Protein AF-A0A1H3LH32-F1 (afdb_monomer_lite)

pLDDT: mean 83.38, std 20.14, range [27.45, 97.88]

Secondary structure (DSSP, 8-state):
---------------S----PPPHHHHHHHHHHHHHHHHHHHHTSTTSSTTS--PPPTTSHHHHHHHHHHHHHHHHHHHHHHHHTT-SS---HHHHHHHHHHHTTT-----SHHHHHHHHHHHHHHHHHHHHHHHHHHHHHHHHHHHH--HHHHHHHHT--HHHHHHHHHHT-GGGGTTT-S--HHHHHHHHHHTTSTT--HHHHHHHHHHHHHHHHHHHHHHHHHHHHHHHHHBTTB-HHHHHHHTT--SHHHHHHHHHHHHHHH-STT-GGGS--TTTGGG-----------------

Foldseek 3Di:
DDDDDDDDDDDDDDDPDDPDDDPVVVVVVVVVVVVVVLVVLQLDFEPSDPNHDFADDCPDPSNVVLQVLLVLLLVVLVVQCVVCPNHPQFDFLVVLVVLLCVLVVNDDDQADLLSLLCLVVSLVVLVVLLLLLLLLLLVLLSVSCNRNVDPVVLCVSLVHDPVSSSSSVSSNDQVNQPPCGSDDVVLVVLCVVLVPDPSRGSSSSSNSSVLVSVSSVLSSLLSLLVSLVSLVNCPPVDDLCSSCVSNVLNGSVSSVVSNVVSCVQQRHPPGPSNGDGSNVVVPDDPDDDPPPDPDDDDDD

Radius of gyration: 26.07 Å; chains: 1; bounding box: 52×74×98 Å

Sequence (300 aa):
MPADRRRGLGRGAPGAGAGGELPPEVLAETRRLCEEMGREIESRFPGLRPDSPQPVPAGTPAGEERLERAARWLDDLMWHKRMYRPARFRWWPEHLVDICTKTTGGQLDFSTMAHLQLLPQHRDSVRDVVHQFSGAIGQRLADSYMTLGSYDTIGRELGLTMAEIRGMVIWSDVENAGPEGWSHPQISRVLRVVGRQPFRSPLIETWELLQLSRMYQAAVDIFEDLTVDLIGELRGQRLDEVLAAASGSGTVRRMEQRIQRADAARGGPGDPRRYPTQFLSIAAPPASVTTMSKSAGRAT

Structure (mmCIF, N/CA/C/O backbone):
data_AF-A0A1H3LH32-F1
#
_entry.id   AF-A0A1H3LH32-F1
#
loop_
_atom_site.group_PDB
_atom_site.id
_atom_site.type_symbol
_atom_site.label_atom_id
_atom_site.label_alt_id
_atom_site.label_comp_id
_atom_site.label_asym_id
_atom_site.label_entity_id
_atom_site.label_seq_id
_atom_site.pdbx_PDB_ins_code
_atom_site.Cartn_x
_atom_site.Cartn_y
_atom_site.Cartn_z
_atom_site.occupancy
_atom_site.B_iso_or_equiv
_atom_site.auth_seq_id
_atom_site.auth_comp_id
_atom_site.auth_asym_id
_atom_site.auth_atom_id
_atom_site.pdbx_PDB_model_num
ATOM 1 N N . MET A 1 1 ? -17.836 52.563 49.497 1.00 29.91 1 MET A N 1
ATOM 2 C CA . MET A 1 1 ? -17.374 53.632 48.589 1.00 29.91 1 MET A CA 1
ATOM 3 C C . MET A 1 1 ? -16.273 53.063 47.711 1.00 29.91 1 MET A C 1
ATOM 5 O O . MET A 1 1 ? -15.241 52.730 48.279 1.00 29.91 1 MET A O 1
ATOM 9 N N . PRO A 1 2 ? -16.457 52.940 46.387 1.00 42.62 2 PRO A N 1
ATOM 10 C CA . PRO A 1 2 ? -17.703 52.860 45.601 1.00 42.62 2 PRO A CA 1
ATOM 11 C C . PRO A 1 2 ? -17.879 51.420 45.033 1.00 42.62 2 PRO A C 1
ATOM 13 O O . PRO A 1 2 ? -16.900 50.709 44.866 1.00 42.62 2 PRO A O 1
ATOM 16 N N . ALA A 1 3 ? -19.045 50.790 44.870 1.00 34.97 3 ALA A N 1
ATOM 17 C CA . ALA A 1 3 ? -20.372 51.165 44.372 1.00 34.97 3 ALA A CA 1
ATOM 18 C C . ALA A 1 3 ? -20.446 51.474 42.859 1.00 34.97 3 ALA A C 1
ATOM 20 O O . ALA A 1 3 ? -19.950 52.494 42.401 1.00 34.97 3 ALA A O 1
ATOM 21 N N . ASP A 1 4 ? -21.216 50.615 42.177 1.00 34.62 4 ASP A N 1
ATOM 22 C CA . ASP A 1 4 ? -22.264 50.924 41.188 1.00 34.62 4 ASP A CA 1
ATOM 23 C C . ASP A 1 4 ? -22.078 50.613 39.676 1.00 34.62 4 ASP A C 1
ATOM 25 O O . ASP A 1 4 ? -21.347 51.257 38.938 1.00 34.62 4 ASP A O 1
ATOM 29 N N . ARG A 1 5 ? -22.938 49.667 39.249 1.00 34.12 5 ARG A N 1
ATOM 30 C CA . ARG A 1 5 ? -23.932 49.722 38.150 1.00 34.12 5 ARG A CA 1
ATOM 31 C C . ARG A 1 5 ? -23.549 49.616 36.660 1.00 34.12 5 ARG A C 1
ATOM 33 O O . ARG A 1 5 ? -23.207 50.580 35.997 1.00 34.12 5 ARG A O 1
ATOM 40 N N . ARG A 1 6 ? -23.980 48.457 36.129 1.00 35.50 6 ARG A N 1
ATOM 41 C CA . ARG A 1 6 ? -25.018 48.223 35.084 1.00 35.50 6 ARG A CA 1
ATOM 42 C C . ARG A 1 6 ? -24.867 48.857 33.687 1.00 35.50 6 ARG A C 1
ATOM 44 O O . ARG A 1 6 ? -25.051 50.056 33.531 1.00 35.50 6 ARG A O 1
ATOM 51 N N . ARG A 1 7 ? -24.876 47.956 32.687 1.00 34.97 7 ARG A N 1
ATOM 52 C CA . ARG A 1 7 ? -25.677 47.870 31.424 1.00 34.97 7 ARG A CA 1
ATOM 53 C C . ARG A 1 7 ? -24.753 47.266 30.348 1.00 34.97 7 ARG A C 1
ATOM 55 O O . ARG A 1 7 ? -23.651 47.749 30.181 1.00 34.97 7 ARG A O 1
ATOM 62 N N . GLY A 1 8 ? -25.051 46.189 29.625 1.00 31.89 8 GLY A N 1
ATOM 63 C CA . GLY A 1 8 ? -26.337 45.672 29.172 1.00 31.89 8 GLY A CA 1
ATOM 64 C C . GLY A 1 8 ? -26.546 46.017 27.696 1.00 31.89 8 GLY A C 1
ATOM 65 O O . GLY A 1 8 ? -27.329 46.913 27.430 1.00 31.89 8 GLY A O 1
ATOM 66 N N . LEU A 1 9 ? -25.856 45.323 26.783 1.00 36.19 9 LEU A N 1
ATOM 67 C CA . LEU A 1 9 ? -26.171 45.120 25.356 1.00 36.19 9 LEU A CA 1
ATOM 68 C C . LEU A 1 9 ? -25.436 43.811 24.984 1.00 36.19 9 LEU A C 1
ATOM 70 O O . LEU A 1 9 ? -24.227 43.732 25.130 1.00 36.19 9 LEU A O 1
ATOM 74 N N . GLY A 1 10 ? -26.079 42.693 24.662 1.00 34.28 10 GLY A N 1
ATOM 75 C CA . GLY A 1 10 ? -27.132 42.590 23.666 1.00 34.28 10 GLY A CA 1
ATOM 76 C C . GLY A 1 10 ? -26.507 42.491 22.276 1.00 34.28 10 GLY A C 1
ATOM 77 O O . GLY A 1 10 ? -26.630 43.424 21.497 1.00 34.28 10 GLY A O 1
ATOM 78 N N . ARG A 1 11 ? -25.825 41.378 21.981 1.00 36.16 11 ARG A N 1
ATOM 79 C CA . ARG A 1 11 ? -25.645 40.852 20.620 1.00 36.16 11 ARG A CA 1
ATOM 80 C C . ARG A 1 11 ? -25.379 39.354 20.712 1.00 36.16 11 ARG A C 1
ATOM 82 O O . ARG A 1 11 ? -24.247 38.902 20.827 1.00 36.16 11 ARG A O 1
ATOM 89 N N . GLY A 1 12 ? -26.472 38.596 20.688 1.00 37.19 12 GLY A N 1
ATOM 90 C CA . GLY A 1 12 ? -26.421 37.265 20.110 1.00 37.19 12 GLY A CA 1
ATOM 91 C C . GLY A 1 12 ? -26.017 37.413 18.646 1.00 37.19 12 GLY A C 1
ATOM 92 O O . GLY A 1 12 ? -26.572 38.243 17.925 1.00 37.19 12 GLY A O 1
ATOM 93 N N . ALA A 1 13 ? -25.023 36.642 18.241 1.00 35.41 13 ALA A N 1
ATOM 94 C CA . ALA A 1 13 ? -24.736 36.354 16.850 1.00 35.41 13 ALA A CA 1
ATOM 95 C C . ALA A 1 13 ? -24.559 34.835 16.730 1.00 35.41 13 ALA A C 1
ATOM 97 O O . ALA A 1 13 ? -24.184 34.177 17.703 1.00 35.41 13 ALA A O 1
ATOM 98 N N . PRO A 1 14 ? -24.978 34.270 15.598 1.00 38.75 14 PRO A N 1
ATOM 99 C CA . PRO A 1 14 ? -25.916 33.164 15.608 1.00 38.75 14 PRO A CA 1
ATOM 100 C C . PRO A 1 14 ? -25.238 31.825 15.335 1.00 38.75 14 PRO A C 1
ATOM 102 O O . PRO A 1 14 ? -24.207 31.758 14.678 1.00 38.75 14 PRO A O 1
ATOM 105 N N . GLY A 1 15 ? -25.896 30.767 15.809 1.00 36.25 15 GLY A N 1
ATOM 106 C CA . GLY A 1 15 ? -25.977 29.469 15.143 1.00 36.25 15 GLY A CA 1
ATOM 107 C C . GLY A 1 15 ? -24.687 28.924 14.537 1.00 36.25 15 GLY A C 1
ATOM 108 O O . GLY A 1 15 ? -24.467 29.034 13.335 1.00 36.25 15 GLY A O 1
ATOM 109 N N . ALA A 1 16 ? -23.928 28.182 15.342 1.00 36.88 16 ALA A N 1
ATOM 110 C CA . ALA A 1 16 ? -23.075 27.099 14.856 1.00 36.88 16 ALA A CA 1
ATOM 111 C C . ALA A 1 16 ? -23.959 25.951 14.322 1.00 36.88 16 ALA A C 1
ATOM 113 O O . ALA A 1 16 ? -24.059 24.880 14.914 1.00 36.88 16 ALA A O 1
ATOM 114 N N 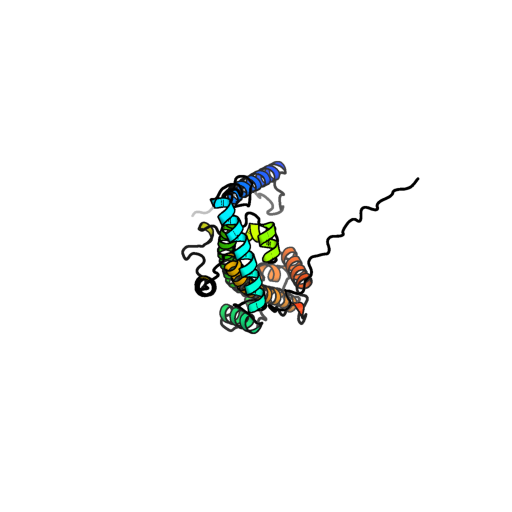. GLY A 1 17 ? -24.683 26.226 13.238 1.00 39.09 17 GLY A N 1
ATOM 115 C CA . GLY A 1 17 ? -25.714 25.362 12.689 1.00 39.09 17 GLY A CA 1
ATOM 116 C C . GLY A 1 17 ? -25.962 25.685 11.225 1.00 39.09 17 GLY A C 1
ATOM 117 O O . GLY A 1 17 ? -26.914 26.379 10.906 1.00 39.09 17 GLY A O 1
ATOM 118 N N . ALA A 1 18 ? -25.076 25.199 10.360 1.00 37.94 18 ALA A N 1
ATOM 119 C CA . ALA A 1 18 ? -25.349 24.783 8.985 1.00 37.94 18 ALA A CA 1
ATOM 120 C C . ALA A 1 18 ? -24.015 24.340 8.379 1.00 37.94 18 ALA A C 1
ATOM 122 O O . ALA A 1 18 ? -23.072 25.127 8.308 1.00 37.94 18 ALA A O 1
ATOM 123 N N . GLY A 1 19 ? -23.925 23.089 7.930 1.00 42.69 19 GLY A N 1
ATOM 124 C CA . GLY A 1 19 ? -22.920 22.701 6.948 1.00 42.69 19 GLY A CA 1
ATOM 125 C C . GLY A 1 19 ? -23.224 23.440 5.651 1.00 42.69 19 GLY A C 1
ATOM 126 O O . GLY A 1 19 ? -23.918 22.905 4.796 1.00 42.69 19 GLY A O 1
ATOM 127 N N . GLY A 1 20 ? -22.801 24.701 5.563 1.00 48.50 20 GLY A N 1
ATOM 128 C CA . GLY A 1 20 ? -22.967 25.517 4.373 1.00 48.50 20 GLY A CA 1
ATOM 129 C C . GLY A 1 20 ? -22.147 24.897 3.257 1.00 48.50 20 GLY A C 1
ATOM 130 O O . GLY A 1 20 ? -20.919 24.951 3.290 1.00 48.50 20 GLY A O 1
ATOM 131 N N . GLU A 1 21 ? -22.823 24.265 2.302 1.00 69.38 21 GLU A N 1
ATOM 132 C CA . GLU A 1 21 ? -22.201 23.884 1.043 1.00 69.38 21 GLU A CA 1
ATOM 133 C C . GLU A 1 21 ? -21.574 25.139 0.431 1.00 69.38 21 GLU A C 1
ATOM 135 O O . GLU A 1 21 ? -22.206 26.195 0.349 1.00 69.38 21 GLU A O 1
ATOM 140 N N . LEU A 1 22 ? -20.291 25.040 0.074 1.00 78.94 22 LEU A N 1
ATOM 141 C CA . LEU A 1 22 ? -19.578 26.126 -0.586 1.00 78.94 22 LEU A CA 1
ATOM 142 C C . LEU A 1 22 ? -20.366 26.565 -1.833 1.00 78.94 22 LEU A C 1
ATOM 144 O O . LEU A 1 22 ? -20.930 25.705 -2.517 1.00 78.94 22 LEU A O 1
ATOM 148 N N . PRO A 1 23 ? -20.390 27.870 -2.166 1.00 91.19 23 PRO A N 1
ATOM 149 C CA . PRO A 1 23 ? -21.044 28.342 -3.378 1.00 91.19 23 PRO A CA 1
ATOM 150 C C . PRO A 1 23 ? -20.566 27.550 -4.606 1.00 91.19 23 PRO A C 1
ATOM 152 O O . PRO A 1 23 ? -19.375 27.234 -4.697 1.00 91.19 23 PRO A O 1
ATOM 155 N N . PRO A 1 24 ? -21.450 27.234 -5.568 1.00 89.38 24 PRO A N 1
ATOM 156 C CA . PRO A 1 24 ? -21.116 26.372 -6.703 1.00 89.38 24 PRO A CA 1
ATOM 157 C C . PRO A 1 24 ? -19.946 26.910 -7.537 1.00 89.38 24 PRO A C 1
ATOM 159 O O . PRO A 1 24 ? -19.143 26.125 -8.033 1.00 89.38 24 PRO A O 1
ATOM 162 N N . GLU A 1 25 ? -19.798 28.233 -7.629 1.00 92.00 25 GLU A N 1
ATOM 163 C CA . GLU A 1 25 ? -18.661 28.891 -8.285 1.00 92.00 25 GLU A CA 1
ATOM 164 C C . GLU A 1 25 ? -17.336 28.620 -7.557 1.00 92.00 25 GLU A C 1
ATOM 166 O O . GLU A 1 25 ? -16.337 28.281 -8.186 1.00 92.00 25 GLU A O 1
ATOM 171 N N . VAL A 1 26 ? -17.340 28.676 -6.221 1.00 89.88 26 VAL A N 1
ATOM 172 C CA . VAL A 1 26 ? -16.165 28.372 -5.388 1.00 89.88 26 VAL A CA 1
ATOM 173 C C . VAL A 1 26 ? -15.810 26.890 -5.488 1.00 89.88 26 VAL A C 1
ATOM 175 O O . VAL A 1 26 ? -14.634 26.543 -5.579 1.00 89.88 26 VAL A O 1
ATOM 178 N N . LEU A 1 27 ? -16.809 26.002 -5.517 1.00 89.62 27 LEU A N 1
ATOM 179 C CA . LEU A 1 27 ? -16.591 24.570 -5.735 1.00 89.62 27 LEU A CA 1
ATOM 180 C C . LEU A 1 27 ? -16.002 24.285 -7.119 1.00 89.62 27 LEU A C 1
ATOM 182 O O . LEU A 1 27 ? -15.101 23.453 -7.229 1.00 89.62 27 LEU A O 1
ATOM 186 N N . ALA A 1 28 ? -16.498 24.955 -8.162 1.00 91.56 28 ALA A N 1
ATOM 187 C CA . ALA A 1 28 ? -15.994 24.804 -9.522 1.00 91.56 28 ALA A CA 1
ATOM 188 C C . ALA A 1 28 ? -14.539 25.278 -9.634 1.00 91.56 28 ALA A C 1
ATOM 190 O O . ALA A 1 28 ? -13.701 24.546 -10.160 1.00 91.56 28 ALA A O 1
ATOM 191 N N . GLU A 1 29 ? -14.223 26.444 -9.070 1.00 93.00 29 GLU A N 1
ATOM 192 C CA . GLU A 1 29 ? -12.858 26.972 -9.069 1.00 93.00 29 GLU A CA 1
ATOM 193 C C . GLU A 1 29 ? -11.914 26.101 -8.232 1.00 93.00 29 GLU A C 1
ATOM 195 O O . GLU A 1 29 ? -10.815 25.774 -8.672 1.00 93.00 29 GLU A O 1
ATOM 200 N N . THR A 1 30 ? -12.361 25.619 -7.068 1.00 90.38 30 THR A N 1
ATOM 201 C CA . THR A 1 30 ? -11.566 24.692 -6.243 1.00 90.38 30 THR A CA 1
ATOM 202 C C . THR A 1 30 ? -11.257 23.406 -7.007 1.00 90.38 30 THR A C 1
ATOM 204 O O . THR A 1 30 ? -10.116 22.954 -7.003 1.00 90.38 30 THR A O 1
ATOM 207 N N . ARG A 1 31 ? -12.243 22.823 -7.706 1.00 91.50 31 ARG A N 1
ATOM 208 C CA . ARG A 1 31 ? -12.017 21.634 -8.545 1.00 91.50 31 ARG A CA 1
ATOM 209 C C . ARG A 1 31 ? -11.010 21.914 -9.647 1.00 91.50 31 ARG A C 1
ATOM 211 O O . ARG A 1 31 ? -10.087 21.126 -9.810 1.00 91.50 31 ARG A O 1
ATOM 218 N N . ARG A 1 32 ? -11.151 23.041 -10.348 1.00 94.06 32 ARG A N 1
ATOM 219 C CA . ARG A 1 32 ? -10.214 23.449 -11.397 1.00 94.06 32 ARG A CA 1
ATOM 220 C C . ARG A 1 32 ? -8.786 23.563 -10.858 1.00 94.06 32 ARG A C 1
ATOM 222 O O . ARG A 1 32 ? -7.872 23.030 -11.480 1.00 94.06 32 ARG A O 1
ATOM 229 N N . LEU A 1 33 ? -8.599 24.218 -9.712 1.00 91.50 33 LEU A N 1
ATOM 230 C CA . LEU A 1 33 ? -7.286 24.361 -9.078 1.00 91.50 33 LEU A CA 1
ATOM 231 C C . LEU A 1 33 ? -6.716 23.005 -8.645 1.00 91.50 33 LEU A C 1
ATOM 233 O O . LEU A 1 33 ? -5.554 22.720 -8.919 1.00 91.50 33 LEU A O 1
ATOM 237 N N . CYS A 1 34 ? -7.527 22.137 -8.035 1.00 88.00 34 CYS A N 1
ATOM 238 C CA . CYS A 1 34 ? -7.102 20.781 -7.680 1.00 88.00 34 CYS A CA 1
ATOM 239 C C . CYS A 1 34 ? -6.710 19.957 -8.915 1.00 88.00 34 CYS A C 1
ATOM 241 O O . CYS A 1 34 ? -5.725 19.221 -8.874 1.00 88.00 34 CYS A O 1
ATOM 243 N N . GLU A 1 35 ? -7.456 20.081 -10.013 1.00 89.19 35 GLU A N 1
ATOM 244 C CA . GLU A 1 35 ? -7.121 19.440 -11.282 1.00 89.19 35 GLU A CA 1
ATOM 245 C C . GLU A 1 35 ? -5.808 19.988 -11.837 1.00 89.19 35 GLU A C 1
ATOM 247 O O . GLU A 1 35 ? -4.941 19.211 -12.213 1.00 89.19 35 GLU A O 1
ATOM 252 N N . GLU A 1 36 ? -5.626 21.307 -11.874 1.00 89.75 36 GLU A N 1
ATOM 253 C CA . GLU A 1 36 ? -4.396 21.948 -12.343 1.00 89.75 36 GLU A CA 1
ATOM 254 C C . GLU A 1 36 ? -3.170 21.521 -11.531 1.00 89.75 36 GLU A C 1
ATOM 256 O O . GLU A 1 36 ? -2.201 21.041 -12.120 1.00 89.75 36 GLU A O 1
ATOM 261 N N . MET A 1 37 ? -3.260 21.561 -10.200 1.00 85.81 37 MET A N 1
ATOM 262 C CA . MET A 1 37 ? -2.218 21.040 -9.313 1.00 85.81 37 MET A CA 1
ATOM 263 C C . MET A 1 37 ? -1.945 19.556 -9.570 1.00 85.81 37 MET A C 1
ATOM 265 O O . MET A 1 37 ? -0.793 19.146 -9.666 1.00 85.81 37 MET A O 1
ATOM 269 N N . GLY A 1 38 ? -2.992 18.741 -9.731 1.00 84.12 38 GLY A N 1
ATOM 270 C CA . GLY A 1 38 ? -2.842 17.322 -10.054 1.00 84.12 38 GLY A CA 1
ATOM 271 C C . GLY A 1 38 ? -2.102 17.102 -11.376 1.00 84.12 38 GLY A C 1
ATOM 272 O O . GLY A 1 38 ? -1.229 16.239 -11.461 1.00 84.12 38 GLY A O 1
ATOM 273 N N . ARG A 1 39 ? -2.389 17.917 -12.400 1.00 86.00 39 ARG A N 1
ATOM 274 C CA . ARG A 1 39 ? -1.684 17.863 -13.690 1.00 86.00 39 ARG A CA 1
ATOM 275 C C . ARG A 1 39 ? -0.214 18.246 -13.554 1.00 86.00 39 ARG A C 1
ATOM 277 O O . ARG A 1 39 ? 0.625 17.587 -14.161 1.00 86.00 39 ARG A O 1
ATOM 284 N N . GLU A 1 40 ? 0.087 19.277 -12.774 1.00 86.25 40 GLU A N 1
ATOM 285 C CA . GLU A 1 40 ? 1.459 19.726 -12.531 1.00 86.25 40 GLU A CA 1
ATOM 286 C C . GLU A 1 40 ? 2.273 18.691 -11.747 1.00 86.25 40 GLU A C 1
ATOM 288 O O . GLU A 1 40 ? 3.429 18.436 -12.068 1.00 86.25 40 GLU A O 1
ATOM 293 N N . ILE A 1 41 ? 1.671 18.057 -10.742 1.00 84.88 41 ILE A N 1
ATOM 294 C CA . ILE A 1 41 ? 2.319 16.978 -9.991 1.00 84.88 41 ILE A CA 1
ATOM 295 C C . ILE A 1 41 ? 2.621 15.814 -10.937 1.00 84.88 41 ILE A C 1
ATOM 297 O O . ILE A 1 41 ? 3.750 15.339 -11.000 1.00 84.88 41 ILE A O 1
ATOM 301 N N . GLU A 1 42 ? 1.635 15.378 -11.723 1.00 87.44 42 GLU A N 1
ATOM 302 C CA . GLU A 1 42 ? 1.793 14.233 -12.621 1.00 87.44 42 GLU A CA 1
ATOM 303 C C . GLU A 1 42 ? 2.793 14.468 -13.758 1.00 87.44 42 GLU A C 1
ATOM 305 O O . GLU A 1 42 ? 3.419 13.508 -14.203 1.00 87.44 42 GLU A O 1
ATOM 310 N N . SER A 1 43 ? 2.979 15.704 -14.233 1.00 88.25 43 SER A N 1
ATOM 311 C CA . SER A 1 43 ? 3.940 15.991 -15.312 1.00 88.25 43 SER A CA 1
ATOM 312 C C . SER A 1 43 ? 5.394 15.765 -14.887 1.00 88.25 43 SER A C 1
ATOM 314 O O . SER A 1 43 ? 6.251 15.515 -15.734 1.00 88.25 43 SER A O 1
ATOM 316 N N . ARG A 1 44 ? 5.677 15.773 -13.580 1.00 87.50 44 ARG A N 1
ATOM 317 C CA . ARG A 1 44 ? 7.014 15.506 -13.028 1.00 87.50 44 ARG A CA 1
ATOM 318 C C . ARG A 1 44 ? 7.396 14.029 -13.108 1.00 87.50 44 ARG A C 1
ATOM 320 O O . ARG A 1 44 ? 8.583 13.706 -13.118 1.00 87.50 44 ARG A O 1
ATOM 327 N N . PHE A 1 45 ? 6.413 13.131 -13.181 1.00 89.75 45 PHE A N 1
ATOM 328 C CA . PHE A 1 45 ? 6.643 11.693 -13.095 1.00 89.75 45 PHE A CA 1
ATOM 329 C C . PHE A 1 45 ? 6.540 11.009 -14.459 1.00 89.75 45 PHE A C 1
ATOM 331 O O . PHE A 1 45 ? 5.548 11.212 -15.163 1.00 89.75 45 PHE A O 1
ATOM 338 N N . PRO A 1 46 ? 7.516 10.157 -14.828 1.00 90.62 46 PRO A N 1
ATOM 339 C CA . PRO A 1 46 ? 7.560 9.529 -16.143 1.00 90.62 46 PRO A CA 1
ATOM 340 C C . PRO A 1 46 ? 6.250 8.843 -16.528 1.00 90.62 46 PRO A C 1
ATOM 342 O O . PRO A 1 46 ? 5.713 8.064 -15.752 1.00 90.62 46 PRO A O 1
ATOM 345 N N . GLY A 1 47 ? 5.739 9.107 -17.727 1.00 88.00 47 GLY A N 1
ATOM 346 C CA . GLY A 1 47 ? 4.616 8.368 -18.309 1.00 88.00 47 GLY A CA 1
ATOM 347 C C . GLY A 1 47 ? 3.225 8.617 -17.740 1.00 88.00 47 GLY A C 1
ATOM 348 O O . GLY A 1 47 ? 2.267 8.047 -18.265 1.00 88.00 47 GLY A O 1
ATOM 349 N N . LEU A 1 48 ? 3.067 9.445 -16.702 1.00 90.25 48 LEU A N 1
ATOM 350 C CA . LEU A 1 48 ? 1.735 9.759 -16.168 1.00 90.25 48 LEU A CA 1
ATOM 351 C C . LEU A 1 48 ? 0.973 10.752 -17.053 1.00 90.25 48 LEU A C 1
ATOM 353 O O . LEU A 1 48 ? -0.263 10.765 -17.038 1.00 90.25 48 LEU A O 1
ATOM 357 N N . ARG A 1 49 ? 1.699 11.547 -17.853 1.00 89.62 49 ARG A N 1
ATOM 358 C CA . ARG A 1 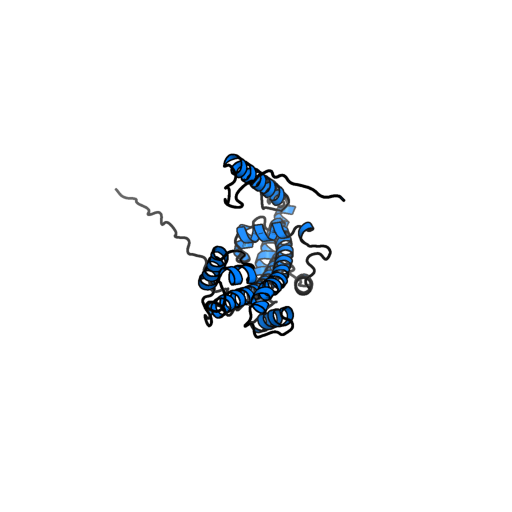49 ? 1.138 12.490 -18.830 1.00 89.62 49 ARG A CA 1
ATOM 359 C C . ARG A 1 49 ? 1.939 12.541 -20.136 1.00 89.62 49 ARG A C 1
ATOM 361 O O . ARG A 1 49 ? 3.122 12.208 -20.125 1.00 89.62 49 ARG A O 1
ATOM 368 N N . PRO A 1 50 ? 1.359 13.025 -21.249 1.00 86.31 50 PRO A N 1
ATOM 369 C CA . PRO A 1 50 ? 2.100 13.207 -22.502 1.00 86.31 50 PRO A CA 1
ATOM 370 C C . PRO A 1 50 ? 3.302 14.157 -22.384 1.00 86.31 50 PRO A C 1
ATOM 372 O O . PRO A 1 50 ? 4.310 13.953 -23.050 1.00 86.31 50 PRO A O 1
ATOM 375 N N . ASP A 1 51 ? 3.193 15.176 -21.531 1.00 88.81 51 ASP A N 1
ATOM 376 C CA . ASP A 1 51 ? 4.225 16.181 -21.255 1.00 88.81 51 ASP A CA 1
ATOM 377 C C . ASP A 1 51 ? 5.266 15.732 -20.215 1.00 88.81 51 ASP A C 1
ATOM 379 O O . ASP A 1 51 ? 6.268 16.412 -20.012 1.00 88.81 51 ASP A O 1
ATOM 383 N N . SER A 1 52 ? 5.054 14.578 -19.580 1.00 92.00 52 SER A N 1
ATOM 384 C CA . SER A 1 52 ? 6.002 14.008 -18.620 1.00 92.00 52 SER A CA 1
ATOM 385 C C . SER A 1 52 ? 7.212 13.356 -19.305 1.00 92.00 52 SER A C 1
ATOM 387 O O . SER A 1 52 ? 7.144 13.073 -20.507 1.00 92.00 52 SER A O 1
ATOM 389 N N . PRO A 1 53 ? 8.309 13.065 -18.575 1.00 92.88 53 PRO A N 1
ATOM 390 C CA . PRO A 1 53 ? 9.466 12.370 -19.131 1.00 92.88 53 PRO A CA 1
ATOM 391 C C . PRO A 1 53 ? 9.082 11.083 -19.876 1.00 92.88 53 PRO A C 1
ATOM 393 O O . PRO A 1 53 ? 8.345 10.241 -19.356 1.00 92.88 53 PRO A O 1
ATOM 396 N N . GLN A 1 54 ? 9.598 10.932 -21.099 1.00 94.81 54 GLN A N 1
ATOM 397 C CA . GLN A 1 54 ? 9.309 9.801 -21.983 1.00 94.81 54 GLN A CA 1
ATOM 398 C C . GLN A 1 54 ? 10.548 8.929 -22.214 1.00 94.81 54 GLN A C 1
ATOM 400 O O . GLN A 1 54 ? 11.670 9.444 -22.239 1.00 94.81 54 GLN A O 1
ATOM 405 N N . PRO A 1 55 ? 10.368 7.611 -22.415 1.00 94.75 55 PRO A N 1
ATOM 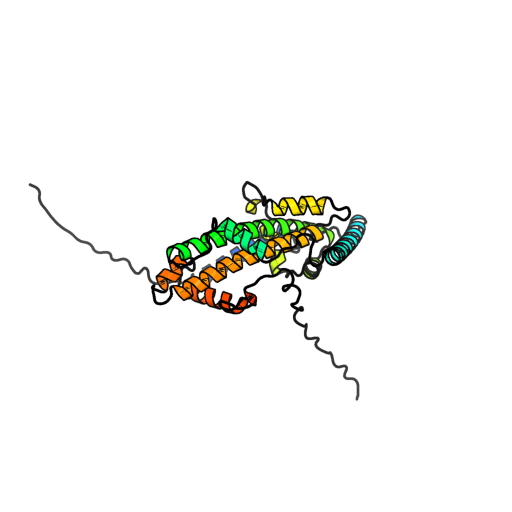406 C CA . PRO A 1 55 ? 11.461 6.721 -22.776 1.00 94.75 55 PRO A CA 1
ATOM 407 C C . PRO A 1 55 ? 12.050 7.095 -24.140 1.00 94.75 55 PRO A C 1
ATOM 409 O O . PRO A 1 55 ? 11.390 7.692 -24.993 1.00 94.75 55 PRO A O 1
ATOM 412 N N . VAL A 1 56 ? 13.286 6.659 -24.382 1.00 93.56 56 VAL A N 1
ATOM 413 C CA . VAL A 1 56 ? 13.948 6.849 -25.678 1.00 93.56 56 VAL A CA 1
ATOM 414 C C . VAL A 1 56 ? 13.129 6.179 -26.803 1.00 93.56 56 VAL A C 1
ATOM 416 O O . VAL A 1 56 ? 12.774 4.996 -26.672 1.00 93.56 56 VAL A O 1
ATOM 419 N N . PRO A 1 57 ? 12.839 6.888 -27.915 1.00 92.44 57 PRO A N 1
ATOM 420 C CA . PRO A 1 57 ? 12.047 6.353 -29.021 1.00 92.44 57 PRO A CA 1
ATOM 421 C C . PRO A 1 57 ? 12.673 5.111 -29.660 1.00 92.44 57 PRO A C 1
ATOM 423 O O . PRO A 1 57 ? 13.885 5.053 -29.859 1.00 92.44 57 PRO A O 1
ATOM 426 N N . ALA A 1 58 ? 11.830 4.147 -30.041 1.00 88.50 58 ALA A N 1
ATOM 427 C CA . ALA A 1 58 ? 12.244 2.847 -30.577 1.00 88.50 58 ALA A CA 1
ATOM 428 C C . ALA A 1 58 ? 13.092 2.920 -31.861 1.00 88.50 58 ALA A C 1
ATOM 430 O O . ALA A 1 58 ? 13.931 2.061 -32.066 1.00 88.50 58 ALA A O 1
ATOM 431 N N . GLY A 1 59 ? 12.907 3.942 -32.704 1.00 90.56 59 GLY A N 1
ATOM 432 C CA . GLY A 1 59 ? 13.618 4.083 -33.985 1.00 90.56 59 GLY A CA 1
ATOM 433 C C . GLY A 1 59 ? 15.061 4.588 -33.880 1.00 90.56 59 GLY A C 1
ATOM 434 O O . GLY A 1 59 ? 15.583 5.134 -34.846 1.00 90.56 59 GLY A O 1
ATOM 435 N N . THR A 1 60 ? 15.680 4.490 -32.705 1.00 95.56 60 THR A N 1
ATOM 436 C CA . THR A 1 60 ? 17.064 4.916 -32.457 1.00 95.56 60 THR A CA 1
ATOM 437 C C . THR A 1 60 ? 17.859 3.734 -31.903 1.00 95.56 60 THR A C 1
ATOM 439 O O . THR A 1 60 ? 17.258 2.909 -31.215 1.00 95.56 60 THR A O 1
ATOM 442 N N . PRO A 1 61 ? 19.192 3.666 -32.087 1.00 95.19 61 PRO A N 1
ATOM 443 C CA . PRO A 1 61 ? 20.000 2.583 -31.512 1.00 95.19 61 PRO A CA 1
ATOM 444 C C . PRO A 1 61 ? 19.800 2.419 -29.995 1.00 95.19 61 PRO A C 1
ATOM 446 O O . PRO A 1 61 ? 19.598 1.319 -29.493 1.00 95.19 61 PRO A O 1
ATOM 449 N N . ALA A 1 62 ? 19.735 3.533 -29.256 1.00 93.31 62 ALA A N 1
ATOM 450 C CA . ALA A 1 62 ? 19.447 3.517 -27.820 1.00 93.31 62 ALA A CA 1
ATOM 451 C C . ALA A 1 62 ? 18.013 3.040 -27.495 1.00 93.31 62 ALA A C 1
ATOM 453 O O . ALA A 1 62 ? 17.766 2.457 -26.438 1.00 93.31 62 ALA A O 1
ATOM 454 N N . GLY A 1 63 ? 17.059 3.279 -28.396 1.00 94.75 63 GLY A N 1
ATOM 455 C CA . GLY A 1 63 ? 15.699 2.753 -28.316 1.00 94.75 63 GLY A CA 1
ATOM 456 C C . GLY A 1 63 ? 15.619 1.248 -28.552 1.00 94.75 63 GLY A C 1
ATOM 457 O O . GLY A 1 63 ? 14.873 0.572 -27.847 1.00 94.75 63 GLY A O 1
ATOM 458 N N . GLU A 1 64 ? 16.401 0.719 -29.489 1.00 95.00 64 GLU A N 1
ATOM 459 C CA . GLU A 1 64 ? 16.513 -0.721 -29.749 1.00 95.00 64 GLU A CA 1
ATOM 460 C C . GLU A 1 64 ? 17.123 -1.444 -28.540 1.00 95.00 64 GLU A C 1
ATOM 462 O O . GLU A 1 64 ? 16.508 -2.366 -28.000 1.00 95.00 64 GLU A O 1
ATOM 467 N N . GLU A 1 65 ? 18.246 -0.948 -28.006 1.00 94.94 65 GLU A N 1
ATOM 468 C CA . GLU A 1 65 ? 18.859 -1.479 -26.776 1.00 94.94 65 GLU A CA 1
ATOM 469 C C . GLU A 1 65 ? 17.895 -1.452 -25.579 1.00 94.94 65 GLU A C 1
ATOM 471 O O . GLU A 1 65 ? 17.864 -2.375 -24.752 1.00 94.94 65 GLU A O 1
ATOM 476 N N . ARG A 1 66 ? 17.092 -0.385 -25.469 1.00 94.88 66 ARG A N 1
ATOM 477 C CA . ARG A 1 66 ? 16.043 -0.269 -24.452 1.00 94.88 66 ARG A CA 1
ATOM 478 C C . ARG A 1 66 ? 14.999 -1.373 -24.616 1.00 94.88 66 ARG A C 1
ATOM 480 O O . ARG A 1 66 ? 14.630 -1.982 -2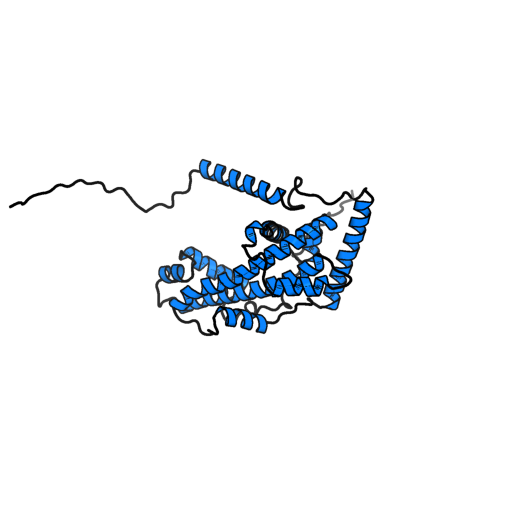3.614 1.00 94.88 66 ARG A O 1
ATOM 487 N N . LEU A 1 67 ? 14.520 -1.628 -25.832 1.00 94.94 67 LEU A N 1
ATOM 488 C CA . LEU A 1 67 ? 13.516 -2.663 -26.096 1.00 94.94 67 LEU A CA 1
ATOM 489 C C . LEU A 1 67 ? 14.054 -4.068 -25.810 1.00 94.94 67 LEU A C 1
ATOM 491 O O . LEU A 1 67 ? 13.354 -4.870 -25.190 1.00 94.94 67 LEU A O 1
ATOM 495 N N . GLU A 1 68 ? 15.309 -4.349 -26.157 1.00 94.88 68 GLU A N 1
ATOM 496 C CA . GLU A 1 68 ? 15.952 -5.607 -25.769 1.00 94.88 68 GLU A CA 1
ATOM 497 C C . GLU A 1 68 ? 16.046 -5.760 -24.247 1.00 94.88 68 GLU A C 1
ATOM 499 O O . GLU A 1 68 ? 15.781 -6.831 -23.697 1.00 94.88 68 GLU A O 1
ATOM 504 N N . ARG A 1 69 ? 16.412 -4.683 -23.538 1.00 94.44 69 ARG A N 1
ATOM 505 C CA . ARG A 1 69 ? 16.439 -4.673 -22.070 1.00 94.44 69 ARG A CA 1
ATOM 506 C C . ARG A 1 69 ? 15.043 -4.890 -21.487 1.00 94.44 69 ARG A C 1
ATOM 508 O O . ARG A 1 69 ? 14.920 -5.645 -20.527 1.00 94.44 69 ARG A O 1
ATOM 515 N N . ALA A 1 70 ? 14.017 -4.274 -22.071 1.00 95.00 70 ALA A N 1
ATOM 516 C CA . ALA A 1 70 ? 12.629 -4.449 -21.657 1.00 95.00 70 ALA A CA 1
ATOM 517 C C . ALA A 1 70 ? 12.182 -5.912 -21.790 1.00 95.00 70 ALA A C 1
ATOM 519 O O . ALA A 1 70 ? 11.622 -6.455 -20.840 1.00 95.00 70 ALA A O 1
ATOM 520 N N . ALA A 1 71 ? 12.487 -6.563 -22.918 1.00 94.94 71 ALA A N 1
ATOM 521 C CA . ALA A 1 71 ? 12.191 -7.981 -23.123 1.00 94.94 71 ALA A CA 1
ATOM 522 C C . ALA A 1 71 ? 12.887 -8.863 -22.072 1.00 94.94 71 ALA A C 1
ATOM 524 O O . ALA A 1 71 ? 12.223 -9.648 -21.396 1.00 94.94 71 ALA A O 1
ATOM 525 N N . ARG A 1 72 ? 14.192 -8.651 -21.843 1.00 94.62 72 ARG A N 1
ATOM 526 C CA . ARG A 1 72 ? 14.953 -9.381 -20.812 1.00 94.62 72 ARG A CA 1
ATOM 527 C C . ARG A 1 72 ? 14.356 -9.206 -19.414 1.00 94.62 72 ARG A C 1
ATOM 529 O O . ARG A 1 72 ? 14.179 -10.182 -18.701 1.00 94.62 72 ARG A O 1
ATOM 536 N N . TRP A 1 73 ? 13.985 -7.984 -19.031 1.00 95.12 73 TRP A N 1
ATOM 537 C CA . TRP A 1 73 ? 13.388 -7.719 -17.716 1.00 95.12 73 TRP A CA 1
ATOM 538 C C . TRP A 1 73 ? 12.041 -8.413 -17.504 1.00 95.12 73 TRP A C 1
ATOM 540 O O . TRP A 1 73 ? 11.742 -8.828 -16.383 1.00 95.12 73 TRP A O 1
ATOM 550 N N . LEU A 1 74 ? 11.228 -8.521 -18.555 1.00 95.44 74 LEU A N 1
ATOM 551 C CA . LEU A 1 74 ? 9.962 -9.250 -18.509 1.00 95.44 74 LEU A CA 1
ATOM 552 C C . LEU A 1 74 ? 10.204 -10.757 -18.350 1.00 95.44 74 LEU A C 1
ATOM 554 O O . LEU A 1 74 ? 9.587 -11.386 -17.486 1.00 95.44 74 LEU A O 1
ATOM 558 N N . ASP A 1 75 ? 11.144 -11.315 -19.113 1.00 94.38 75 ASP A N 1
ATOM 559 C CA . ASP A 1 75 ? 11.535 -12.723 -19.002 1.00 94.38 75 ASP A CA 1
ATOM 560 C C . ASP A 1 75 ? 12.097 -13.048 -17.611 1.00 94.38 75 ASP A C 1
ATOM 562 O O . ASP A 1 75 ? 11.682 -14.032 -16.988 1.00 94.38 75 ASP A O 1
ATOM 566 N N . ASP A 1 76 ? 12.964 -12.183 -17.078 1.00 93.31 76 ASP A N 1
ATOM 567 C CA . ASP A 1 76 ? 13.546 -12.315 -15.741 1.00 93.31 76 ASP A CA 1
ATOM 568 C C . ASP A 1 76 ? 12.461 -12.292 -14.654 1.00 93.31 76 ASP A C 1
ATOM 570 O O . ASP A 1 76 ? 12.460 -13.136 -13.753 1.00 93.31 76 ASP A O 1
ATOM 574 N N . LEU A 1 77 ? 11.488 -11.375 -14.746 1.00 93.31 77 LEU A N 1
ATOM 575 C CA . LEU A 1 77 ? 10.356 -11.318 -13.816 1.00 93.31 77 LEU A CA 1
ATOM 576 C C . LEU A 1 77 ? 9.532 -12.611 -13.860 1.00 93.31 77 LEU A C 1
ATOM 578 O O . LEU A 1 77 ? 9.150 -13.152 -12.815 1.00 93.31 77 LEU A O 1
ATOM 582 N N . MET A 1 78 ? 9.251 -13.118 -15.060 1.00 92.12 78 MET A N 1
ATOM 583 C CA . MET A 1 78 ? 8.474 -14.342 -15.241 1.00 92.12 78 MET A CA 1
ATOM 584 C C . MET A 1 78 ? 9.210 -15.571 -14.714 1.00 92.12 78 MET A C 1
ATOM 586 O O . MET A 1 78 ? 8.607 -16.406 -14.029 1.00 92.12 78 MET A O 1
ATOM 590 N N . TRP A 1 79 ? 10.510 -15.673 -14.981 1.00 91.38 79 TRP A N 1
ATOM 591 C CA . TRP A 1 79 ? 11.362 -16.705 -14.403 1.00 91.38 79 TRP A CA 1
ATOM 592 C C . TRP A 1 79 ? 11.364 -16.622 -12.872 1.00 91.38 79 TRP A C 1
ATOM 594 O O . TRP A 1 79 ? 11.127 -17.626 -12.194 1.00 91.38 79 TRP A O 1
ATOM 604 N N . HIS A 1 80 ? 11.527 -15.420 -12.318 1.00 91.12 80 HIS A N 1
ATOM 605 C CA . HIS A 1 80 ? 11.594 -15.184 -10.878 1.00 91.12 80 HIS A CA 1
ATOM 606 C C . HIS A 1 80 ? 10.309 -15.613 -10.158 1.00 91.12 80 HIS A C 1
ATOM 608 O O . HIS A 1 80 ? 10.362 -16.370 -9.182 1.00 91.12 80 HIS A O 1
ATOM 614 N N . LYS A 1 81 ? 9.137 -15.228 -10.680 1.00 90.06 81 LYS A N 1
ATOM 615 C CA . LYS A 1 81 ? 7.832 -15.672 -10.154 1.00 90.06 81 LYS A CA 1
ATOM 616 C C . LYS A 1 81 ? 7.692 -17.196 -10.165 1.00 90.06 81 LYS A C 1
ATOM 618 O O . LYS A 1 81 ? 7.214 -17.784 -9.192 1.00 90.06 81 LYS A O 1
ATOM 623 N N . ARG A 1 82 ? 8.127 -17.855 -11.248 1.00 89.62 82 ARG A N 1
ATOM 624 C CA . ARG A 1 82 ? 8.079 -19.323 -11.374 1.00 89.62 82 ARG A CA 1
ATOM 625 C C . ARG A 1 82 ? 9.022 -20.022 -10.400 1.00 89.62 82 ARG A C 1
ATOM 627 O O . ARG A 1 82 ? 8.648 -21.073 -9.886 1.00 89.62 82 ARG A O 1
ATOM 634 N N . MET A 1 83 ? 10.199 -19.450 -10.154 1.00 89.19 83 MET A N 1
ATOM 635 C CA . MET A 1 83 ? 11.212 -20.021 -9.268 1.00 89.19 83 MET A CA 1
ATOM 636 C C . MET A 1 83 ? 10.806 -19.919 -7.794 1.00 89.19 83 MET A C 1
ATOM 638 O O . MET A 1 83 ? 10.957 -20.878 -7.039 1.00 89.19 83 MET A O 1
ATOM 642 N N . TYR A 1 84 ? 10.261 -18.773 -7.374 1.00 85.62 84 TYR A N 1
ATOM 643 C CA . TYR A 1 84 ? 10.022 -18.500 -5.955 1.00 85.62 84 TYR A CA 1
ATOM 644 C C . TYR A 1 84 ? 8.572 -18.646 -5.483 1.00 85.62 84 TYR A C 1
ATOM 646 O O . TYR A 1 84 ? 8.369 -18.560 -4.276 1.00 85.62 84 TYR A O 1
ATOM 654 N N . ARG A 1 85 ? 7.589 -18.888 -6.365 1.00 82.06 85 ARG A N 1
ATOM 655 C CA . ARG A 1 85 ? 6.160 -19.188 -6.075 1.00 82.06 85 ARG A CA 1
ATOM 656 C C . ARG A 1 85 ? 5.683 -18.887 -4.632 1.00 82.06 85 ARG A C 1
ATOM 658 O O . ARG A 1 85 ? 5.858 -19.743 -3.761 1.00 82.06 85 ARG A O 1
ATOM 665 N N . PRO A 1 86 ? 5.035 -17.739 -4.359 1.00 74.62 86 PRO A N 1
ATOM 666 C CA . PRO A 1 86 ? 4.743 -16.620 -5.264 1.00 74.62 86 PRO A CA 1
ATOM 667 C C . PRO A 1 86 ? 5.872 -15.584 -5.352 1.00 74.62 86 PRO A C 1
ATOM 669 O O . PRO A 1 86 ? 5.900 -14.782 -6.282 1.00 74.62 86 PRO A O 1
ATOM 672 N N . ALA A 1 87 ? 6.799 -15.589 -4.396 1.00 86.25 87 ALA A N 1
ATOM 673 C CA . ALA A 1 87 ? 7.853 -14.592 -4.273 1.00 86.25 87 ALA A CA 1
ATOM 674 C C . ALA A 1 87 ? 8.981 -15.088 -3.373 1.00 86.25 87 ALA A C 1
ATOM 676 O O . ALA A 1 87 ? 8.822 -16.070 -2.642 1.00 86.25 87 ALA A O 1
ATOM 677 N N . ARG A 1 88 ? 10.127 -14.410 -3.418 1.00 88.75 88 ARG A N 1
ATOM 678 C CA . ARG A 1 88 ? 11.269 -14.722 -2.554 1.00 88.75 88 ARG A CA 1
ATOM 679 C C . ARG A 1 88 ? 11.005 -14.265 -1.120 1.00 88.75 88 ARG A C 1
ATOM 681 O O . ARG A 1 88 ? 11.325 -14.992 -0.179 1.00 88.75 88 ARG A O 1
ATOM 688 N N . PHE A 1 89 ? 10.416 -13.086 -0.951 1.00 90.88 89 PHE A N 1
ATOM 689 C CA . PHE A 1 89 ? 9.994 -12.548 0.337 1.00 90.88 89 PHE A CA 1
ATOM 690 C C . PHE A 1 89 ? 8.584 -13.047 0.664 1.00 90.88 89 PHE A C 1
ATOM 692 O O . PHE A 1 89 ? 7.581 -12.354 0.491 1.00 90.88 89 PHE A O 1
ATOM 699 N N . ARG A 1 90 ? 8.523 -14.310 1.097 1.00 90.25 90 ARG A N 1
ATOM 700 C CA . ARG A 1 90 ? 7.270 -14.959 1.487 1.00 90.25 90 ARG A CA 1
ATOM 701 C C . ARG A 1 90 ? 6.817 -14.516 2.865 1.00 90.25 90 ARG A C 1
ATOM 703 O O . ARG A 1 90 ? 7.650 -14.305 3.750 1.00 90.25 90 ARG A O 1
ATOM 710 N N . TRP A 1 91 ? 5.507 -14.464 3.058 1.00 91.44 91 TRP A N 1
ATOM 711 C CA . TRP A 1 91 ? 4.932 -14.222 4.368 1.00 91.44 91 TRP A CA 1
ATOM 712 C C . TRP A 1 91 ? 3.716 -15.097 4.662 1.00 91.44 91 TRP A C 1
ATOM 714 O O . TRP A 1 91 ? 3.027 -15.576 3.764 1.00 91.44 91 TRP A O 1
ATOM 724 N N . TRP A 1 92 ? 3.498 -15.299 5.957 1.00 90.69 92 TRP A N 1
ATOM 725 C CA . TRP A 1 92 ? 2.489 -16.161 6.547 1.00 90.69 92 TRP A CA 1
ATOM 726 C C . TRP A 1 92 ? 1.735 -15.378 7.634 1.00 90.69 92 TRP A C 1
ATOM 728 O O . TRP A 1 92 ? 2.224 -14.315 8.039 1.00 90.69 92 TRP A O 1
ATOM 738 N N . PRO A 1 93 ? 0.573 -15.863 8.106 1.00 89.88 93 PRO A N 1
ATOM 739 C CA . PRO A 1 93 ? -0.200 -15.194 9.154 1.00 89.88 93 PRO A CA 1
ATOM 740 C C . PRO A 1 93 ? 0.604 -14.873 10.421 1.00 89.88 93 PRO A C 1
ATOM 742 O O . PRO A 1 93 ? 0.381 -13.834 11.036 1.00 89.88 93 PRO A O 1
ATOM 745 N N . GLU A 1 94 ? 1.593 -15.693 10.776 1.00 91.19 94 GLU A N 1
ATOM 746 C CA . GLU A 1 94 ? 2.459 -15.484 11.942 1.00 91.19 94 GLU A CA 1
ATOM 747 C C . GLU A 1 94 ? 3.240 -14.168 11.844 1.00 91.19 94 GLU A C 1
ATOM 749 O O . GLU A 1 94 ? 3.424 -13.479 12.842 1.00 91.19 94 GLU A O 1
ATOM 754 N N . HIS A 1 95 ? 3.635 -13.751 10.636 1.00 93.31 95 HIS A N 1
ATOM 755 C CA . HIS A 1 95 ? 4.291 -12.455 10.460 1.00 93.31 95 HIS A CA 1
ATOM 756 C C . HIS A 1 95 ? 3.337 -11.281 10.696 1.00 93.31 95 HIS A C 1
ATOM 758 O O . HIS A 1 95 ? 3.783 -10.210 11.101 1.00 93.31 95 HIS A O 1
ATOM 764 N N . LEU A 1 96 ? 2.037 -11.457 10.439 1.00 92.88 96 LEU A N 1
ATOM 765 C CA . LEU A 1 96 ? 1.038 -10.431 10.739 1.00 92.88 96 LEU A CA 1
ATOM 766 C C . LEU A 1 96 ? 0.861 -10.295 12.247 1.00 92.88 96 LEU A C 1
ATOM 768 O O . LEU A 1 96 ? 0.853 -9.176 12.753 1.00 92.88 96 LEU A O 1
ATOM 772 N N . VAL A 1 97 ? 0.813 -11.428 12.956 1.00 91.19 97 VAL A N 1
ATOM 773 C CA . VAL A 1 97 ? 0.815 -11.456 14.424 1.00 91.19 97 VAL A CA 1
ATOM 774 C C . VAL A 1 97 ? 2.060 -10.747 14.952 1.00 91.19 97 VAL A C 1
ATOM 776 O O . VAL A 1 97 ? 1.923 -9.830 15.749 1.00 91.19 97 VAL A O 1
ATOM 779 N N . ASP A 1 98 ? 3.252 -11.059 14.438 1.00 94.19 98 ASP A N 1
ATOM 780 C CA . ASP A 1 98 ? 4.491 -10.385 14.843 1.00 94.19 98 ASP A CA 1
ATOM 781 C C . ASP A 1 98 ? 4.442 -8.862 14.643 1.00 94.19 98 ASP A C 1
ATOM 783 O O . ASP A 1 98 ? 4.945 -8.118 15.490 1.00 94.19 98 ASP A O 1
ATOM 787 N N . ILE A 1 99 ? 3.879 -8.384 13.525 1.00 95.25 99 ILE A N 1
ATOM 788 C CA . ILE A 1 99 ? 3.706 -6.946 13.268 1.00 95.25 99 ILE A CA 1
ATOM 789 C C . ILE A 1 99 ? 2.749 -6.358 14.302 1.00 95.25 99 ILE A C 1
ATOM 791 O O . ILE A 1 99 ? 3.121 -5.416 15.001 1.00 95.25 99 ILE A O 1
ATOM 795 N N . CYS A 1 100 ? 1.553 -6.932 14.439 1.00 94.81 100 CYS A N 1
ATOM 796 C CA . CYS A 1 100 ? 0.533 -6.439 15.356 1.00 94.81 100 CYS A CA 1
ATOM 797 C C . CYS A 1 100 ? 1.033 -6.435 16.807 1.00 94.81 100 CYS A C 1
ATOM 799 O O . CYS A 1 100 ? 0.964 -5.400 17.460 1.00 94.81 100 CYS A O 1
ATOM 801 N N . THR A 1 101 ? 1.620 -7.536 17.282 1.00 94.94 101 THR A N 1
ATOM 802 C CA . THR A 1 101 ? 2.176 -7.670 18.636 1.00 94.94 101 THR A CA 1
ATOM 803 C C . THR A 1 101 ? 3.282 -6.652 18.903 1.00 94.94 101 THR A C 1
ATOM 805 O O . THR A 1 101 ? 3.315 -6.057 19.979 1.00 94.94 101 THR A O 1
ATOM 808 N N . LYS A 1 102 ? 4.186 -6.403 17.945 1.00 95.31 102 LYS A N 1
ATOM 809 C CA . LYS A 1 102 ? 5.219 -5.366 18.110 1.00 95.31 102 LYS A CA 1
ATOM 810 C C . LYS A 1 102 ? 4.605 -3.973 18.191 1.00 95.31 102 LYS A C 1
ATOM 812 O O . LYS A 1 102 ? 5.000 -3.194 19.054 1.00 95.31 102 LYS A O 1
ATOM 817 N N . THR A 1 103 ? 3.635 -3.672 17.332 1.00 95.88 103 THR A N 1
ATOM 818 C CA . THR A 1 103 ? 2.957 -2.370 17.302 1.00 95.88 103 THR A CA 1
ATOM 819 C C . THR A 1 103 ? 2.148 -2.104 18.572 1.00 95.88 103 THR A C 1
ATOM 821 O O . THR A 1 103 ? 2.097 -0.965 19.031 1.00 95.88 103 THR A O 1
ATOM 824 N N . THR A 1 104 ? 1.537 -3.133 19.161 1.00 95.50 104 THR A N 1
ATOM 825 C CA . THR A 1 104 ? 0.713 -3.011 20.376 1.00 95.50 104 THR A CA 1
ATOM 826 C C . THR A 1 104 ? 1.515 -3.168 21.668 1.00 95.50 104 THR A C 1
ATOM 828 O O . THR A 1 104 ? 0.937 -3.159 22.753 1.00 95.50 104 THR A O 1
ATOM 831 N N . GLY A 1 105 ? 2.837 -3.356 21.586 1.00 94.00 105 GLY A N 1
ATOM 832 C CA . GLY A 1 105 ? 3.673 -3.617 22.760 1.00 94.00 105 GLY A CA 1
ATOM 833 C C . GLY A 1 105 ? 3.332 -4.931 23.473 1.00 94.00 105 GLY A C 1
ATOM 834 O O . GLY A 1 105 ? 3.545 -5.048 24.677 1.00 94.00 105 GLY A O 1
ATOM 835 N N . GLY A 1 106 ? 2.788 -5.913 22.749 1.00 93.44 106 GLY A N 1
ATOM 836 C CA . GLY A 1 106 ? 2.395 -7.213 23.290 1.00 93.44 106 GLY A CA 1
ATOM 837 C C . GLY A 1 106 ? 0.936 -7.315 23.732 1.00 93.44 106 GLY A C 1
ATOM 838 O O . GLY A 1 106 ? 0.526 -8.385 24.177 1.00 93.44 106 GLY A O 1
ATOM 839 N N . GLN A 1 107 ? 0.141 -6.249 23.612 1.00 93.19 107 GLN A N 1
ATOM 840 C CA . GLN A 1 107 ? -1.276 -6.305 23.963 1.00 93.19 107 GLN A CA 1
ATOM 841 C C . GLN A 1 107 ? -2.061 -7.158 22.955 1.00 93.19 107 GLN A C 1
ATOM 843 O O . GLN A 1 107 ? -2.017 -6.897 21.749 1.00 93.19 107 GLN A O 1
ATOM 848 N N . LEU A 1 108 ? -2.777 -8.160 23.477 1.00 87.88 108 LEU A N 1
ATOM 849 C CA . LEU A 1 108 ? -3.597 -9.102 22.706 1.00 87.88 108 LEU A CA 1
ATOM 850 C C . LEU A 1 108 ? -5.104 -8.871 22.892 1.00 87.88 108 LEU A C 1
ATOM 852 O O . LEU A 1 108 ? -5.864 -9.094 21.956 1.00 87.88 108 LEU A O 1
ATOM 856 N N . ASP A 1 109 ? -5.521 -8.372 24.059 1.00 91.12 109 ASP A N 1
ATOM 857 C CA . ASP A 1 109 ? -6.933 -8.190 24.395 1.00 91.12 109 ASP A CA 1
ATOM 858 C C . ASP A 1 109 ? -7.343 -6.712 24.337 1.00 91.12 109 ASP A C 1
ATOM 860 O O . ASP A 1 109 ? -6.747 -5.848 24.991 1.00 91.12 109 ASP A O 1
ATOM 864 N N . PHE A 1 110 ? -8.409 -6.419 23.589 1.00 94.75 110 PHE A N 1
ATOM 865 C CA . PHE A 1 110 ? -8.968 -5.076 23.436 1.00 94.75 110 PHE A CA 1
ATOM 866 C C . PHE A 1 110 ? -10.455 -5.088 23.801 1.00 94.75 110 PHE A C 1
ATOM 868 O O . PHE A 1 110 ? -11.269 -5.537 23.017 1.00 94.75 110 PHE A O 1
ATOM 875 N N . SER A 1 111 ? -10.811 -4.593 24.991 1.00 96.31 111 SER A N 1
ATOM 876 C CA . SER A 1 111 ? -12.199 -4.628 25.491 1.00 96.31 111 SER A CA 1
ATOM 877 C C . SER A 1 111 ? -12.745 -3.303 26.048 1.00 96.31 111 SER A C 1
ATOM 879 O O . SER A 1 111 ? -13.808 -3.276 26.664 1.00 96.31 111 SER A O 1
ATOM 881 N N . THR A 1 112 ? -12.026 -2.182 25.905 1.00 97.12 112 THR A N 1
ATOM 882 C CA . THR A 1 112 ? -12.375 -0.922 26.592 1.00 97.12 112 THR A CA 1
ATOM 883 C C . THR A 1 112 ? -12.463 0.271 25.642 1.00 97.12 112 THR A C 1
ATOM 885 O O . THR A 1 112 ? -11.907 0.267 24.548 1.00 97.12 112 THR A O 1
ATOM 888 N N . MET A 1 113 ? -13.101 1.357 26.092 1.00 97.69 113 MET A N 1
ATOM 889 C CA . MET A 1 113 ? -13.106 2.630 25.354 1.00 97.69 113 MET A CA 1
ATOM 890 C C . MET A 1 113 ? -11.701 3.195 25.120 1.00 97.69 113 MET A C 1
ATOM 892 O O . MET A 1 113 ? -11.451 3.778 24.070 1.00 97.69 113 MET A O 1
ATOM 896 N N . ALA A 1 114 ? -10.787 3.023 26.080 1.00 96.81 114 ALA A N 1
ATOM 897 C CA . ALA A 1 114 ? -9.404 3.469 25.930 1.00 96.81 114 ALA A CA 1
ATOM 898 C C . ALA A 1 114 ? -8.692 2.671 24.828 1.00 96.81 114 ALA A C 1
ATOM 900 O O . ALA A 1 114 ? -7.986 3.241 24.004 1.00 96.81 114 ALA A O 1
ATOM 901 N N . HIS A 1 115 ? -8.951 1.364 24.748 1.00 97.50 115 HIS A N 1
ATOM 902 C CA . HIS A 1 115 ? -8.454 0.521 23.662 1.00 97.50 115 HIS A CA 1
ATOM 903 C C . HIS A 1 115 ? -8.975 0.980 22.296 1.00 97.50 115 HIS A C 1
ATOM 905 O O . HIS A 1 115 ? -8.193 1.109 21.356 1.00 97.50 115 HIS A O 1
ATOM 911 N N . LEU A 1 116 ? -10.263 1.328 22.205 1.00 97.50 116 LEU A N 1
ATOM 912 C CA . LEU A 1 116 ? -10.851 1.853 20.972 1.00 97.50 116 LEU A CA 1
ATOM 913 C C . LEU A 1 116 ? -10.193 3.167 20.511 1.00 97.50 116 LEU A C 1
ATOM 915 O O . LEU A 1 116 ? -10.076 3.396 19.312 1.00 97.50 116 LEU A O 1
ATOM 919 N N . GLN A 1 117 ? -9.729 4.002 21.447 1.00 96.88 117 GLN A N 1
ATOM 920 C CA . GLN A 1 117 ? -8.988 5.237 21.153 1.00 96.88 117 GLN A CA 1
ATOM 921 C C . GLN A 1 117 ? -7.543 4.995 20.694 1.00 96.88 117 GLN A C 1
ATOM 923 O O . GLN A 1 117 ? -6.982 5.823 19.975 1.00 96.88 117 GLN A O 1
ATOM 928 N N . LEU A 1 118 ? -6.936 3.879 21.104 1.00 96.12 118 LEU A N 1
ATOM 929 C CA . LEU A 1 118 ? -5.552 3.530 20.771 1.00 96.12 118 LEU A CA 1
ATOM 930 C C . LEU A 1 118 ? -5.428 2.808 19.425 1.00 96.12 118 LEU A C 1
ATOM 932 O O . LEU A 1 118 ? -4.464 3.040 18.696 1.00 96.12 118 LEU A O 1
ATOM 936 N N . LEU A 1 119 ? -6.404 1.974 19.057 1.00 96.56 119 LEU A N 1
ATOM 937 C CA . LEU A 1 119 ? -6.375 1.200 17.808 1.00 96.56 119 LEU A CA 1
ATOM 938 C C . LEU A 1 119 ? -6.131 2.046 16.539 1.00 96.56 119 LEU A C 1
ATOM 940 O O . LEU A 1 119 ? -5.337 1.608 15.703 1.00 96.56 119 LEU A O 1
ATOM 944 N N . PRO A 1 120 ? -6.705 3.259 16.374 1.00 95.88 120 PRO A N 1
ATOM 945 C CA . PRO A 1 120 ? -6.373 4.131 15.248 1.00 95.88 120 PRO A CA 1
ATOM 946 C C . PRO A 1 120 ? -4.887 4.495 15.185 1.00 95.88 120 PRO A C 1
ATOM 948 O O . PRO A 1 120 ? -4.306 4.476 14.107 1.00 95.88 120 PRO A O 1
ATOM 951 N N . GLN A 1 121 ? -4.251 4.745 16.332 1.00 95.81 121 GLN A N 1
ATOM 952 C CA . GLN A 1 121 ? -2.832 5.108 16.400 1.00 95.81 121 GLN A CA 1
ATOM 953 C C . GLN A 1 121 ? -1.942 3.926 15.996 1.00 95.81 121 GLN A C 1
ATOM 955 O O . GLN A 1 121 ? -1.008 4.086 15.213 1.00 95.81 121 GLN A O 1
ATOM 960 N N . HIS A 1 122 ? -2.263 2.717 16.473 1.00 96.56 122 HIS A N 1
ATOM 961 C CA . HIS A 1 122 ? -1.568 1.496 16.056 1.00 96.56 122 HIS A CA 1
ATOM 962 C C . HIS A 1 122 ? -1.732 1.237 14.555 1.00 96.56 122 HIS A C 1
ATOM 964 O O . HIS A 1 122 ? -0.754 0.966 13.856 1.00 96.56 122 HIS A O 1
ATOM 970 N N . ARG A 1 123 ? -2.959 1.379 14.044 1.00 96.44 123 ARG A N 1
ATOM 971 C CA . ARG A 1 123 ? -3.272 1.241 12.620 1.00 96.44 123 ARG A CA 1
ATOM 972 C C . ARG A 1 123 ? -2.483 2.230 11.767 1.00 96.44 123 ARG A C 1
ATOM 974 O O . ARG A 1 123 ? -1.946 1.833 10.735 1.00 96.44 123 ARG A O 1
ATOM 981 N N . ASP A 1 124 ? -2.427 3.492 12.180 1.00 94.81 124 ASP A N 1
ATOM 982 C CA . ASP A 1 124 ? -1.736 4.546 11.439 1.00 94.81 124 ASP A CA 1
ATOM 983 C C . ASP A 1 124 ? -0.217 4.328 11.457 1.00 94.81 124 ASP A C 1
ATOM 985 O O . ASP A 1 124 ? 0.404 4.385 10.401 1.00 94.81 124 ASP A O 1
ATOM 989 N N . SER A 1 125 ? 0.360 3.893 12.583 1.00 93.88 125 SER A N 1
ATOM 990 C CA . SER A 1 125 ? 1.781 3.517 12.654 1.00 93.88 125 SER A CA 1
ATOM 991 C C . SER A 1 125 ? 2.167 2.419 11.649 1.00 93.88 125 SER A C 1
ATOM 993 O O . SER A 1 125 ? 3.225 2.488 11.022 1.00 93.88 125 SER A O 1
ATOM 995 N N . VAL A 1 126 ? 1.312 1.410 11.446 1.00 95.38 126 VAL A N 1
ATOM 996 C CA . VAL A 1 126 ? 1.552 0.374 10.423 1.00 95.38 126 VAL A CA 1
ATOM 997 C C . VAL A 1 126 ? 1.280 0.905 9.016 1.00 95.38 126 VAL A C 1
ATOM 999 O O . VAL A 1 126 ? 2.012 0.568 8.081 1.00 95.38 126 VAL A O 1
ATOM 1002 N N . ARG A 1 127 ? 0.265 1.760 8.843 1.00 94.38 127 ARG A N 1
ATOM 1003 C CA . ARG A 1 127 ? -0.026 2.405 7.555 1.00 94.38 127 ARG A CA 1
ATOM 1004 C C . ARG A 1 127 ? 1.142 3.270 7.083 1.00 94.38 127 ARG A C 1
ATOM 1006 O O . ARG A 1 127 ? 1.446 3.243 5.893 1.00 94.38 127 ARG A O 1
ATOM 1013 N N . ASP A 1 128 ? 1.831 3.965 7.977 1.00 90.94 128 ASP A N 1
ATOM 1014 C CA . ASP A 1 128 ? 3.010 4.760 7.625 1.00 90.94 128 ASP A CA 1
ATOM 1015 C C . ASP A 1 128 ? 4.095 3.892 6.976 1.00 90.94 128 ASP A C 1
ATOM 1017 O O . ASP A 1 128 ? 4.718 4.290 5.991 1.00 90.94 128 ASP A O 1
ATOM 1021 N N . VAL A 1 129 ? 4.261 2.648 7.437 1.00 91.94 129 VAL A N 1
ATOM 1022 C CA . VAL A 1 129 ? 5.167 1.689 6.791 1.00 91.94 129 VAL A CA 1
ATOM 1023 C C . VAL A 1 129 ? 4.669 1.310 5.391 1.00 91.94 129 VAL A C 1
ATOM 1025 O O . VAL A 1 129 ? 5.468 1.255 4.454 1.00 91.94 129 VAL A O 1
ATOM 1028 N N . VAL A 1 130 ? 3.360 1.100 5.197 1.00 93.12 130 VAL A N 1
ATOM 1029 C CA . VAL A 1 130 ? 2.772 0.868 3.858 1.00 93.12 130 VAL A CA 1
ATOM 1030 C C . VAL A 1 130 ? 3.044 2.051 2.920 1.00 93.12 130 VAL A C 1
ATOM 1032 O O . VAL A 1 130 ? 3.379 1.836 1.749 1.00 93.12 130 VAL A O 1
ATOM 1035 N N . HIS A 1 131 ? 2.963 3.286 3.420 1.00 89.81 131 HIS A N 1
ATOM 1036 C CA . HIS A 1 131 ? 3.310 4.483 2.652 1.00 89.81 131 HIS A CA 1
ATOM 1037 C C . HIS A 1 131 ? 4.790 4.504 2.263 1.00 89.81 131 HIS A C 1
ATOM 1039 O O . HIS A 1 131 ? 5.096 4.745 1.094 1.00 89.81 131 HIS A O 1
ATOM 1045 N N . GLN A 1 132 ? 5.697 4.135 3.174 1.00 90.94 132 GLN A N 1
ATOM 1046 C CA . GLN A 1 132 ? 7.122 4.014 2.845 1.00 90.94 132 GLN A CA 1
ATOM 1047 C C . GLN A 1 132 ? 7.378 2.989 1.732 1.00 90.94 132 GLN A C 1
ATOM 1049 O O . GLN A 1 132 ? 8.154 3.243 0.808 1.00 90.94 132 GLN A O 1
ATOM 1054 N N . PHE A 1 133 ? 6.697 1.838 1.775 1.00 93.06 133 PHE A N 1
ATOM 1055 C CA . PHE A 1 133 ? 6.758 0.867 0.681 1.00 93.06 133 PHE A CA 1
ATOM 1056 C C . PHE A 1 133 ? 6.196 1.436 -0.624 1.00 93.06 133 PHE A C 1
ATOM 1058 O O . PHE A 1 133 ? 6.785 1.203 -1.677 1.00 93.06 133 PHE A O 1
ATOM 1065 N N . SER A 1 134 ? 5.088 2.178 -0.568 1.00 92.19 134 SER A N 1
ATOM 1066 C CA . SER A 1 134 ? 4.448 2.765 -1.753 1.00 92.19 134 SER A CA 1
ATOM 1067 C C . SER A 1 134 ? 5.373 3.747 -2.468 1.00 92.19 134 SER A C 1
ATOM 1069 O O . SER A 1 134 ? 5.506 3.659 -3.687 1.00 92.19 134 SER A O 1
ATOM 1071 N N . GLY A 1 135 ? 6.075 4.608 -1.722 1.00 90.62 135 GLY A N 1
ATOM 1072 C CA . GLY A 1 135 ? 7.064 5.525 -2.291 1.00 90.62 135 GLY A CA 1
ATOM 1073 C C . GLY A 1 135 ? 8.247 4.788 -2.928 1.00 90.62 135 GLY A C 1
ATOM 1074 O O . GLY A 1 135 ? 8.595 5.036 -4.085 1.00 90.62 135 GLY A O 1
ATOM 1075 N N . ALA A 1 136 ? 8.803 3.788 -2.233 1.00 91.19 136 ALA A N 1
ATOM 1076 C CA . ALA A 1 136 ? 9.876 2.956 -2.780 1.00 91.19 136 ALA A CA 1
ATOM 1077 C C . ALA A 1 136 ? 9.446 2.202 -4.056 1.00 91.19 136 ALA A C 1
ATOM 1079 O O . ALA A 1 136 ? 10.206 2.141 -5.024 1.00 91.19 136 ALA A O 1
ATOM 1080 N N . ILE A 1 137 ? 8.226 1.656 -4.079 1.00 94.75 137 ILE A N 1
ATOM 1081 C CA . ILE A 1 137 ? 7.634 0.993 -5.249 1.00 94.75 137 ILE A CA 1
ATOM 1082 C C . ILE A 1 137 ? 7.457 1.982 -6.401 1.00 94.75 137 ILE A C 1
ATOM 1084 O O . ILE A 1 137 ? 7.854 1.670 -7.525 1.00 94.75 137 ILE A O 1
ATOM 1088 N N . GLY A 1 138 ? 6.898 3.163 -6.135 1.00 93.69 138 GLY A N 1
ATOM 1089 C CA . GLY A 1 138 ? 6.655 4.187 -7.146 1.00 93.69 138 GLY A CA 1
ATOM 1090 C C . GLY A 1 138 ? 7.922 4.590 -7.891 1.00 93.69 138 GLY A C 1
ATOM 1091 O O . GLY A 1 138 ? 7.914 4.659 -9.120 1.00 93.69 138 GLY A O 1
ATOM 1092 N N . GLN A 1 139 ? 9.044 4.714 -7.180 1.00 91.19 139 GLN A N 1
ATOM 1093 C CA . GLN A 1 139 ? 10.318 5.021 -7.823 1.00 91.19 139 GLN A CA 1
ATOM 1094 C C . GLN A 1 139 ? 10.777 3.901 -8.770 1.00 91.19 139 GLN A C 1
ATOM 1096 O O . GLN A 1 139 ? 11.208 4.164 -9.890 1.00 91.19 139 GLN A O 1
ATOM 1101 N N . ARG A 1 140 ? 10.630 2.632 -8.367 1.00 93.81 140 ARG A N 1
ATOM 1102 C CA . ARG A 1 140 ? 10.957 1.485 -9.234 1.00 93.81 140 ARG A CA 1
ATOM 1103 C C . ARG A 1 140 ? 9.992 1.364 -10.424 1.00 93.81 140 ARG A C 1
ATOM 1105 O O . ARG A 1 140 ? 10.401 0.930 -11.502 1.00 93.81 140 ARG A O 1
ATOM 1112 N N . LEU A 1 141 ? 8.724 1.753 -10.254 1.00 95.94 141 LEU A N 1
ATOM 1113 C CA . LEU A 1 141 ? 7.732 1.813 -11.334 1.00 95.94 141 LEU A CA 1
ATOM 1114 C C . LEU A 1 141 ? 8.096 2.887 -12.367 1.00 95.94 141 LEU A C 1
ATOM 1116 O O . LEU A 1 141 ? 8.012 2.616 -13.564 1.00 95.94 141 LEU A O 1
ATOM 1120 N N . ALA A 1 142 ? 8.538 4.067 -11.928 1.00 93.62 142 ALA A N 1
ATOM 1121 C CA . ALA A 1 142 ? 9.045 5.120 -12.809 1.00 93.62 142 ALA A CA 1
ATOM 1122 C C . ALA A 1 142 ? 10.293 4.661 -13.591 1.00 93.62 142 ALA A C 1
ATOM 1124 O O . ALA A 1 142 ? 10.333 4.792 -14.817 1.00 93.62 142 ALA A O 1
ATOM 1125 N N . ASP A 1 143 ? 11.257 4.019 -12.921 1.00 92.88 143 ASP A N 1
ATOM 1126 C CA . ASP A 1 143 ? 12.440 3.429 -13.573 1.00 92.88 143 ASP A CA 1
ATOM 1127 C C . ASP A 1 143 ? 12.046 2.361 -14.613 1.00 92.88 143 ASP A C 1
ATOM 1129 O O . ASP A 1 143 ? 12.589 2.299 -15.723 1.00 92.88 143 ASP A O 1
ATOM 1133 N N . SER A 1 144 ? 11.063 1.524 -14.267 1.00 95.56 144 SER A N 1
ATOM 1134 C CA . SER A 1 144 ? 10.521 0.499 -15.163 1.00 95.56 144 SER A CA 1
ATOM 1135 C C . SER A 1 144 ? 9.847 1.122 -16.381 1.00 95.56 144 SER A C 1
ATOM 1137 O O . SER A 1 144 ? 10.055 0.641 -17.495 1.00 95.56 144 SER A O 1
ATOM 1139 N N . TYR A 1 145 ? 9.091 2.211 -16.206 1.00 96.25 145 TYR A N 1
ATOM 1140 C CA . TYR A 1 145 ? 8.457 2.931 -17.310 1.00 96.25 145 TYR A CA 1
ATOM 1141 C C . TYR A 1 145 ? 9.485 3.482 -18.296 1.00 96.25 145 TYR A C 1
ATOM 1143 O O . TYR A 1 145 ? 9.324 3.303 -19.500 1.00 96.25 145 TYR A O 1
ATOM 1151 N N . MET A 1 146 ? 10.586 4.062 -17.817 1.00 95.94 146 MET A N 1
ATOM 1152 C CA . MET A 1 146 ? 11.636 4.587 -18.700 1.00 95.94 146 MET A CA 1
ATOM 1153 C C . MET A 1 146 ? 12.289 3.510 -19.579 1.00 95.94 146 MET A C 1
ATOM 1155 O O . MET A 1 146 ? 12.871 3.827 -20.618 1.00 95.94 146 MET A O 1
ATOM 1159 N N . THR A 1 147 ? 12.160 2.233 -19.204 1.00 95.12 147 THR A N 1
ATOM 1160 C CA . THR A 1 147 ? 12.630 1.101 -20.012 1.00 95.12 147 THR A CA 1
ATOM 1161 C C . THR A 1 147 ? 11.509 0.469 -20.836 1.00 95.12 147 THR A C 1
ATOM 1163 O O . THR A 1 147 ? 11.667 0.303 -22.041 1.00 95.12 147 THR A O 1
ATOM 1166 N N . LEU A 1 148 ? 10.363 0.136 -20.242 1.00 95.25 148 LEU A N 1
ATOM 1167 C CA . LEU A 1 148 ? 9.272 -0.570 -20.927 1.00 95.25 148 LEU A CA 1
ATOM 1168 C C . LEU A 1 148 ? 8.402 0.361 -21.784 1.00 95.25 148 LEU A C 1
ATOM 1170 O O . LEU A 1 148 ? 7.870 -0.061 -22.806 1.00 95.25 148 LEU A O 1
ATOM 1174 N N . GLY A 1 149 ? 8.258 1.622 -21.382 1.00 94.50 149 GLY A N 1
ATOM 1175 C CA . GLY A 1 149 ? 7.446 2.640 -22.050 1.00 94.50 149 GLY A CA 1
ATOM 1176 C C . GLY A 1 149 ? 5.936 2.438 -21.948 1.00 94.50 149 GLY A C 1
ATOM 1177 O O . GLY A 1 149 ? 5.192 3.027 -22.724 1.00 94.50 149 GLY A O 1
ATOM 1178 N N . SER A 1 150 ? 5.463 1.581 -21.039 1.00 94.38 150 SER A N 1
ATOM 1179 C CA . SER A 1 150 ? 4.036 1.281 -20.893 1.00 94.38 150 SER A CA 1
ATOM 1180 C C . SER A 1 150 ? 3.698 0.856 -19.468 1.00 94.38 150 SER A C 1
ATOM 1182 O O . SER A 1 150 ? 4.083 -0.231 -19.026 1.00 94.38 150 SER A O 1
ATOM 1184 N N . TYR A 1 151 ? 2.918 1.682 -18.766 1.00 95.31 151 TYR A N 1
ATOM 1185 C CA . TYR A 1 151 ? 2.360 1.300 -17.470 1.00 95.31 151 TYR A CA 1
ATOM 1186 C C . TYR A 1 151 ? 1.303 0.205 -17.571 1.00 95.31 151 TYR A C 1
ATOM 1188 O O . TYR A 1 151 ? 1.201 -0.592 -16.648 1.00 95.31 151 TYR A O 1
ATOM 1196 N N . ASP A 1 152 ? 0.591 0.083 -18.692 1.00 95.38 152 ASP A N 1
ATOM 1197 C CA . ASP A 1 152 ? -0.350 -1.026 -18.897 1.00 95.38 152 ASP A CA 1
ATOM 1198 C C . ASP A 1 152 ? 0.364 -2.379 -18.898 1.00 95.38 152 ASP A C 1
ATOM 1200 O O . ASP A 1 152 ? -0.120 -3.353 -18.322 1.00 95.38 152 ASP A O 1
ATOM 1204 N N . THR A 1 153 ? 1.542 -2.442 -19.525 1.00 95.06 153 THR A N 1
ATOM 1205 C CA . THR A 1 153 ? 2.367 -3.655 -19.532 1.00 95.06 153 THR A CA 1
ATOM 1206 C C . THR A 1 153 ? 2.884 -3.953 -18.128 1.00 95.06 153 THR A C 1
ATOM 1208 O O . THR A 1 153 ? 2.721 -5.068 -17.639 1.00 95.06 153 THR A O 1
ATOM 1211 N N . ILE A 1 154 ? 3.436 -2.945 -17.446 1.00 95.94 154 ILE A N 1
ATOM 1212 C CA . ILE A 1 154 ? 3.924 -3.074 -16.066 1.00 95.94 154 ILE A CA 1
ATOM 1213 C C . ILE A 1 154 ? 2.800 -3.533 -15.126 1.00 95.94 154 ILE A C 1
ATOM 1215 O O . ILE A 1 154 ? 2.982 -4.471 -14.351 1.00 95.94 154 ILE A O 1
ATOM 1219 N N . GLY A 1 155 ? 1.629 -2.902 -15.214 1.00 95.00 155 GLY A N 1
ATOM 1220 C CA . GLY A 1 155 ? 0.463 -3.202 -14.391 1.00 95.00 155 GLY A CA 1
ATOM 1221 C C . GLY A 1 155 ? -0.066 -4.607 -14.623 1.00 95.00 155 GLY A C 1
ATOM 1222 O O . GLY A 1 155 ? -0.288 -5.338 -13.659 1.00 95.00 155 GLY A O 1
ATOM 1223 N N . ARG A 1 156 ? -0.167 -5.042 -15.885 1.00 95.19 156 ARG A N 1
ATOM 1224 C CA . ARG A 1 156 ? -0.549 -6.421 -16.224 1.00 95.19 156 ARG A CA 1
ATOM 1225 C C . ARG A 1 156 ? 0.389 -7.437 -15.586 1.00 95.19 156 ARG A C 1
ATOM 1227 O O . ARG A 1 156 ? -0.077 -8.404 -14.990 1.00 95.19 156 ARG A O 1
ATOM 1234 N N . GLU A 1 157 ? 1.693 -7.208 -15.686 1.00 93.69 157 GLU A N 1
ATOM 1235 C CA . GLU A 1 157 ? 2.674 -8.131 -15.130 1.00 93.69 157 GLU A CA 1
ATOM 1236 C C . GLU A 1 157 ? 2.671 -8.123 -13.602 1.00 93.69 157 GLU A C 1
ATOM 1238 O O . GLU A 1 157 ? 2.783 -9.174 -12.977 1.00 93.69 157 GLU A O 1
ATOM 1243 N N . LEU A 1 158 ? 2.529 -6.970 -12.958 1.00 93.69 158 LEU A N 1
ATOM 1244 C CA . LEU A 1 158 ? 2.575 -6.875 -11.496 1.00 93.69 158 LEU A CA 1
ATOM 1245 C C . LEU A 1 158 ? 1.218 -7.123 -10.818 1.00 93.69 158 LEU A C 1
ATOM 1247 O O . LEU A 1 158 ? 1.163 -7.243 -9.591 1.00 93.69 158 LEU A O 1
ATOM 1251 N N . GLY A 1 159 ? 0.137 -7.233 -11.595 1.00 92.38 159 GLY A N 1
ATOM 1252 C CA . GLY A 1 159 ? -1.228 -7.297 -11.076 1.00 92.38 159 GLY A CA 1
ATOM 1253 C C . GLY A 1 159 ? -1.632 -5.992 -10.391 1.00 92.38 159 GLY A C 1
ATOM 1254 O O . GLY A 1 159 ? -2.176 -6.031 -9.291 1.00 92.38 159 GLY A O 1
ATOM 1255 N N . LEU A 1 160 ? -1.294 -4.859 -11.009 1.00 94.19 160 LEU A N 1
ATOM 1256 C CA . LEU A 1 160 ? -1.636 -3.514 -10.555 1.00 94.19 160 LEU A CA 1
ATOM 1257 C C . LEU A 1 160 ? -2.535 -2.820 -11.575 1.00 94.19 160 LEU A C 1
ATOM 1259 O O . LEU A 1 160 ? -2.330 -2.912 -12.788 1.00 94.19 160 LEU A O 1
ATOM 1263 N N . THR A 1 161 ? -3.501 -2.072 -11.069 1.00 94.94 161 THR A N 1
ATOM 1264 C CA . THR A 1 161 ? -4.308 -1.132 -11.841 1.00 94.94 161 THR A CA 1
ATOM 1265 C C . THR A 1 161 ? -3.541 0.166 -12.088 1.00 94.94 161 THR A C 1
ATOM 1267 O O . THR A 1 161 ? -2.632 0.538 -11.342 1.00 94.94 161 THR A O 1
ATOM 1270 N N . MET A 1 162 ? -3.949 0.922 -13.111 1.00 92.38 162 MET A N 1
ATOM 1271 C CA . MET A 1 162 ? -3.347 2.232 -13.379 1.00 92.38 162 MET A CA 1
ATOM 1272 C C . MET A 1 162 ? -3.567 3.226 -12.226 1.00 92.38 162 MET A C 1
ATOM 1274 O O . MET A 1 162 ? -2.720 4.080 -11.978 1.00 92.38 162 MET A O 1
ATOM 1278 N N . ALA A 1 163 ? -4.677 3.101 -11.491 1.00 91.88 163 ALA A N 1
ATOM 1279 C CA . ALA A 1 163 ? -4.948 3.924 -10.315 1.00 91.88 163 ALA A CA 1
ATOM 1280 C C . ALA A 1 163 ? -3.935 3.656 -9.187 1.00 91.88 163 ALA A C 1
ATOM 1282 O O . ALA A 1 163 ? -3.413 4.602 -8.598 1.00 91.88 163 ALA A O 1
ATOM 1283 N N . GLU A 1 164 ? -3.606 2.385 -8.932 1.00 93.56 164 GLU A N 1
ATOM 1284 C CA . GLU A 1 164 ? -2.581 2.004 -7.952 1.00 93.56 164 GLU A CA 1
ATOM 1285 C C . GLU A 1 164 ? -1.192 2.487 -8.377 1.00 93.56 164 GLU A C 1
ATOM 1287 O O . GLU A 1 164 ? -0.487 3.091 -7.570 1.00 93.56 164 GLU A O 1
ATOM 1292 N N . ILE A 1 165 ? -0.823 2.287 -9.649 1.00 94.06 165 ILE A N 1
ATOM 1293 C CA . ILE A 1 165 ? 0.455 2.766 -10.198 1.00 94.06 165 ILE A CA 1
ATOM 1294 C C . ILE A 1 165 ? 0.572 4.278 -10.027 1.00 94.06 165 ILE A C 1
ATOM 1296 O O . ILE A 1 165 ? 1.564 4.751 -9.476 1.00 94.06 165 ILE A O 1
ATOM 1300 N N . ARG A 1 166 ? -0.442 5.037 -10.461 1.00 91.44 166 ARG A N 1
ATOM 1301 C CA . ARG A 1 166 ? -0.463 6.500 -10.349 1.00 91.44 166 ARG A CA 1
ATOM 1302 C C . ARG A 1 166 ? -0.286 6.939 -8.898 1.00 91.44 166 ARG A C 1
ATOM 1304 O O . ARG A 1 166 ? 0.560 7.785 -8.629 1.00 91.44 166 ARG A O 1
ATOM 1311 N N . GLY A 1 167 ? -1.033 6.330 -7.975 1.00 90.12 167 GLY A N 1
ATOM 1312 C CA . GLY A 1 167 ? -0.907 6.608 -6.547 1.00 90.12 167 GLY A CA 1
ATOM 1313 C C . GLY A 1 167 ? 0.518 6.377 -6.043 1.00 90.12 167 GLY A C 1
ATOM 1314 O O . GLY A 1 167 ? 1.121 7.288 -5.486 1.00 90.12 167 GLY A O 1
ATOM 1315 N N . MET A 1 168 ? 1.084 5.193 -6.283 1.00 93.69 168 MET A N 1
ATOM 1316 C CA . MET A 1 168 ? 2.436 4.846 -5.822 1.00 93.69 168 MET A CA 1
ATOM 1317 C C . MET A 1 168 ? 3.511 5.758 -6.419 1.00 93.69 168 MET A C 1
ATOM 1319 O O . MET A 1 168 ? 4.401 6.202 -5.700 1.00 93.69 168 MET A O 1
ATOM 1323 N N . VAL A 1 169 ? 3.430 6.060 -7.718 1.00 91.38 169 VAL A N 1
ATOM 1324 C CA . VAL A 1 169 ? 4.403 6.916 -8.411 1.00 91.38 169 VAL A CA 1
ATOM 1325 C C . VAL A 1 169 ? 4.365 8.344 -7.867 1.00 91.38 169 VAL A C 1
ATOM 1327 O O . VAL A 1 169 ? 5.422 8.881 -7.554 1.00 91.38 169 VAL A O 1
ATOM 1330 N N . ILE A 1 170 ? 3.185 8.933 -7.662 1.00 87.44 170 ILE A N 1
ATOM 1331 C CA . ILE A 1 170 ? 3.072 10.272 -7.057 1.00 87.44 170 ILE A CA 1
ATOM 1332 C C . ILE A 1 170 ? 3.636 10.275 -5.629 1.00 87.44 170 ILE A C 1
ATOM 1334 O O . ILE A 1 170 ? 4.379 11.177 -5.248 1.00 87.44 170 ILE A O 1
ATOM 1338 N N . TRP A 1 171 ? 3.351 9.228 -4.849 1.00 82.69 171 TRP A N 1
ATOM 1339 C CA . TRP A 1 171 ? 3.892 9.075 -3.496 1.00 82.69 171 TRP A CA 1
ATOM 1340 C C . TRP A 1 171 ? 5.411 8.866 -3.449 1.00 82.69 171 TRP A C 1
ATOM 1342 O O . TRP A 1 171 ? 5.981 8.976 -2.371 1.00 82.69 171 TRP A O 1
ATOM 1352 N N . SER A 1 172 ? 6.079 8.592 -4.574 1.00 83.06 172 SER A N 1
ATOM 1353 C CA . SER A 1 172 ? 7.532 8.371 -4.612 1.00 83.06 172 SER A CA 1
ATOM 1354 C C . SER A 1 172 ? 8.385 9.632 -4.531 1.00 83.06 172 SER A C 1
ATOM 1356 O O . SER A 1 172 ? 9.607 9.510 -4.422 1.00 83.06 172 SER A O 1
ATOM 1358 N N . ASP A 1 173 ? 7.767 10.818 -4.562 1.00 77.19 173 ASP A N 1
ATOM 1359 C CA . ASP A 1 173 ? 8.488 12.082 -4.417 1.00 77.19 173 ASP A CA 1
ATOM 1360 C C . ASP A 1 173 ? 9.361 12.090 -3.151 1.00 77.19 173 ASP A C 1
ATOM 1362 O O . ASP A 1 173 ? 8.934 11.659 -2.078 1.00 77.19 173 ASP A O 1
ATOM 1366 N N . VAL A 1 174 ? 10.583 12.608 -3.271 1.00 69.06 174 VAL A N 1
ATOM 1367 C CA . VAL A 1 174 ? 11.522 12.738 -2.150 1.00 69.06 174 VAL A CA 1
ATOM 1368 C C . VAL A 1 174 ? 10.939 13.639 -1.062 1.00 69.06 174 VAL A C 1
ATOM 1370 O O . VAL A 1 174 ? 11.188 13.395 0.118 1.00 69.06 174 VAL A O 1
ATOM 1373 N N . GLU A 1 175 ? 10.109 14.618 -1.433 1.00 76.00 175 GLU A N 1
ATOM 1374 C CA . GLU A 1 175 ? 9.386 15.468 -0.478 1.00 76.00 175 GLU A CA 1
ATOM 1375 C C . GLU A 1 175 ? 8.477 14.656 0.462 1.00 76.00 175 GLU A C 1
ATOM 1377 O O . GLU A 1 175 ? 8.297 15.021 1.624 1.00 76.00 175 GLU A O 1
ATOM 1382 N N . ASN A 1 176 ? 7.966 13.511 -0.002 1.00 71.50 176 ASN A N 1
ATOM 1383 C CA . ASN A 1 176 ? 7.122 12.618 0.793 1.00 71.50 176 ASN A CA 1
ATOM 1384 C C . ASN A 1 176 ? 7.930 11.645 1.669 1.00 71.50 176 ASN A C 1
ATOM 1386 O O . ASN A 1 176 ? 7.360 10.997 2.548 1.00 71.50 176 ASN A O 1
ATOM 1390 N N . ALA A 1 177 ? 9.240 11.518 1.441 1.00 65.75 177 ALA A N 1
ATOM 1391 C CA . ALA A 1 177 ? 10.072 10.487 2.055 1.00 65.75 177 ALA A CA 1
ATOM 1392 C C . ALA A 1 177 ? 10.495 10.809 3.502 1.00 65.75 177 ALA A C 1
ATOM 1394 O O . ALA A 1 177 ? 11.099 9.972 4.167 1.00 65.75 177 ALA A O 1
ATOM 1395 N N . GLY A 1 178 ? 10.174 11.999 4.021 1.00 65.12 178 GLY A N 1
ATOM 1396 C CA . GLY A 1 178 ? 10.621 12.443 5.343 1.00 65.12 178 GLY A CA 1
ATOM 1397 C C . GLY A 1 178 ? 12.153 12.584 5.450 1.00 65.12 178 GLY A C 1
ATOM 1398 O O . GLY A 1 178 ? 12.885 12.313 4.498 1.00 65.12 178 GLY A O 1
ATOM 1399 N N . PRO A 1 179 ? 12.679 13.015 6.610 1.00 60.12 179 PRO A N 1
ATOM 1400 C CA . PRO A 1 179 ? 14.111 13.288 6.781 1.00 60.12 179 PRO A CA 1
ATOM 1401 C C . PRO A 1 179 ? 15.001 12.039 6.685 1.00 60.12 179 PRO A C 1
ATOM 1403 O O . PRO A 1 179 ? 16.176 12.153 6.347 1.00 60.12 179 PRO A O 1
ATOM 1406 N N . GLU A 1 180 ? 14.459 10.851 6.961 1.00 66.12 180 GLU A N 1
ATOM 1407 C CA . GLU A 1 180 ? 15.192 9.585 6.844 1.00 66.12 180 GLU A CA 1
ATOM 1408 C C . GLU A 1 180 ? 15.053 8.928 5.460 1.00 66.12 180 GLU A C 1
ATOM 1410 O O . GLU A 1 180 ? 15.738 7.947 5.164 1.00 66.12 180 GLU A O 1
ATOM 1415 N N . GLY A 1 181 ? 14.198 9.467 4.588 1.00 68.75 181 GLY A N 1
ATOM 1416 C CA . GLY A 1 181 ? 13.818 8.825 3.338 1.00 68.75 181 GLY A CA 1
ATOM 1417 C C . GLY A 1 181 ? 12.921 7.596 3.549 1.00 68.75 181 GLY A C 1
ATOM 1418 O O . GLY A 1 181 ? 12.353 7.362 4.614 1.00 68.75 181 GLY A O 1
ATOM 1419 N N . TRP A 1 182 ? 12.833 6.740 2.528 1.00 67.94 182 TRP A N 1
ATOM 1420 C CA . TRP A 1 182 ? 12.079 5.476 2.565 1.00 67.94 182 TRP A CA 1
ATOM 1421 C C . TRP A 1 182 ? 12.807 4.373 3.372 1.00 67.94 182 TRP A C 1
ATOM 1423 O O . TRP A 1 182 ? 13.086 3.282 2.862 1.00 67.94 182 TRP A O 1
ATOM 1433 N N . SER A 1 183 ? 13.189 4.666 4.618 1.00 69.50 183 SER A N 1
ATOM 1434 C CA . SER A 1 183 ? 14.200 3.946 5.412 1.00 69.50 183 SER A CA 1
ATOM 1435 C C . SER A 1 183 ? 13.703 2.715 6.184 1.00 69.50 183 SER A C 1
ATOM 1437 O O . SER A 1 183 ? 14.297 2.331 7.192 1.00 69.50 183 SER A O 1
ATOM 1439 N N . HIS A 1 184 ? 12.679 1.997 5.719 1.00 87.12 184 HIS A N 1
ATOM 1440 C CA . HIS A 1 184 ? 12.279 0.770 6.412 1.00 87.12 184 HIS A CA 1
ATOM 1441 C C . HIS A 1 184 ? 13.321 -0.364 6.219 1.00 87.12 184 HIS A C 1
ATOM 1443 O O . HIS A 1 184 ? 13.700 -0.675 5.078 1.00 87.12 184 HIS A O 1
ATOM 1449 N N . PRO A 1 185 ? 13.753 -1.087 7.279 1.00 89.44 185 PRO A N 1
ATOM 1450 C CA . PRO A 1 185 ? 14.777 -2.135 7.172 1.00 89.44 185 PRO A CA 1
ATOM 1451 C C . PRO A 1 185 ? 14.453 -3.235 6.154 1.00 89.44 185 PRO A C 1
ATOM 1453 O O . PRO A 1 185 ? 15.351 -3.770 5.498 1.00 89.44 185 PRO A O 1
ATOM 1456 N N . GLN A 1 186 ? 13.169 -3.565 5.982 1.00 90.62 186 GLN A N 1
ATOM 1457 C CA . GLN A 1 186 ? 12.742 -4.557 4.992 1.00 90.62 186 GLN A CA 1
ATOM 1458 C C . GLN A 1 186 ? 12.855 -4.041 3.548 1.00 90.62 186 GLN A C 1
ATOM 1460 O O . GLN A 1 186 ? 13.226 -4.822 2.675 1.00 90.62 186 GLN A O 1
ATOM 1465 N N . ILE A 1 187 ? 12.631 -2.744 3.292 1.00 90.31 187 ILE A N 1
ATOM 1466 C CA . ILE A 1 187 ? 12.858 -2.136 1.966 1.00 90.31 187 ILE A CA 1
ATOM 1467 C C . ILE A 1 187 ? 14.343 -2.263 1.618 1.00 90.31 187 ILE A C 1
ATOM 1469 O O . ILE A 1 187 ? 14.711 -2.827 0.586 1.00 90.31 187 ILE A O 1
ATOM 1473 N N . SER A 1 188 ? 15.209 -1.858 2.550 1.00 89.19 188 SER A N 1
ATOM 1474 C CA . SER A 1 188 ? 16.665 -1.988 2.410 1.00 89.19 188 SER A CA 1
ATOM 1475 C C . SER A 1 188 ? 17.109 -3.436 2.188 1.00 89.19 188 SER A C 1
ATOM 1477 O O . SER A 1 188 ? 18.022 -3.706 1.404 1.00 89.19 188 SER A O 1
ATOM 1479 N N . ARG A 1 189 ? 16.467 -4.395 2.866 1.00 91.19 189 ARG A N 1
ATOM 1480 C CA . ARG A 1 189 ? 16.736 -5.825 2.691 1.00 91.19 189 ARG A CA 1
ATOM 1481 C C . ARG A 1 189 ? 16.363 -6.303 1.289 1.00 91.19 189 ARG A C 1
ATOM 1483 O O . ARG A 1 189 ? 17.171 -7.014 0.693 1.00 91.19 189 ARG A O 1
ATOM 1490 N N . VAL A 1 190 ? 15.197 -5.924 0.762 1.00 91.12 190 VAL A N 1
ATOM 1491 C CA . VAL A 1 190 ? 14.783 -6.281 -0.606 1.00 91.12 190 VAL A CA 1
ATOM 1492 C C . VAL A 1 190 ? 15.783 -5.737 -1.615 1.00 91.12 190 VAL A C 1
ATOM 1494 O O . VAL A 1 190 ? 16.364 -6.521 -2.364 1.00 91.12 190 VAL A O 1
ATOM 1497 N N . LEU A 1 191 ? 16.069 -4.435 -1.567 1.00 86.94 191 LEU A N 1
ATOM 1498 C CA . LEU A 1 191 ? 16.985 -3.790 -2.512 1.00 86.94 191 LEU A CA 1
ATOM 1499 C C . LEU A 1 191 ? 18.396 -4.385 -2.448 1.00 86.94 191 LEU A C 1
ATOM 1501 O O . LEU A 1 191 ? 19.040 -4.576 -3.475 1.00 86.94 191 LEU A O 1
ATOM 1505 N N . ARG A 1 192 ? 18.873 -4.765 -1.258 1.00 89.25 192 ARG A N 1
ATOM 1506 C CA . ARG A 1 192 ? 20.177 -5.425 -1.099 1.00 89.25 192 ARG A CA 1
ATOM 1507 C C . ARG A 1 192 ? 20.191 -6.853 -1.637 1.00 89.25 192 ARG A C 1
ATOM 1509 O O . ARG A 1 192 ? 21.184 -7.268 -2.225 1.00 89.25 192 ARG A O 1
ATOM 1516 N N . VAL A 1 193 ? 19.147 -7.635 -1.372 1.00 88.50 193 VAL A N 1
ATOM 1517 C CA . VAL A 1 193 ? 19.097 -9.060 -1.738 1.00 88.50 193 VAL A CA 1
ATOM 1518 C C . VAL A 1 193 ? 18.808 -9.230 -3.224 1.00 88.50 193 VAL A C 1
ATOM 1520 O O . VAL A 1 193 ? 19.498 -10.005 -3.879 1.00 88.50 193 VAL A O 1
ATOM 1523 N N . VAL A 1 194 ? 17.822 -8.504 -3.750 1.00 86.50 194 VAL A N 1
ATOM 1524 C CA . VAL A 1 194 ? 17.459 -8.519 -5.174 1.00 86.50 194 VAL A CA 1
ATOM 1525 C C . VAL A 1 194 ? 18.510 -7.777 -5.995 1.00 86.50 194 VAL A C 1
ATOM 1527 O O . VAL A 1 194 ? 18.954 -8.285 -7.018 1.00 86.50 194 VAL A O 1
ATOM 1530 N N . GLY A 1 195 ? 19.010 -6.636 -5.509 1.00 76.62 195 GLY A N 1
ATOM 1531 C CA . GLY A 1 195 ? 20.018 -5.844 -6.218 1.00 76.62 195 GLY A CA 1
ATOM 1532 C C . GLY A 1 195 ? 21.378 -6.529 -6.389 1.00 76.62 195 GLY A C 1
ATOM 1533 O O . GLY A 1 195 ? 22.190 -6.069 -7.185 1.00 76.62 195 GLY A O 1
ATOM 1534 N N . ARG A 1 196 ? 21.635 -7.631 -5.671 1.00 82.19 196 ARG A N 1
ATOM 1535 C CA . ARG A 1 196 ? 22.837 -8.472 -5.828 1.00 82.19 196 ARG A CA 1
ATOM 1536 C C . ARG A 1 196 ? 22.633 -9.663 -6.768 1.00 82.19 196 ARG A C 1
ATOM 1538 O O . ARG A 1 196 ? 23.565 -10.441 -6.958 1.00 82.19 196 ARG A O 1
ATOM 1545 N N . GLN A 1 197 ? 21.433 -9.852 -7.313 1.00 82.31 197 GLN A N 1
ATOM 1546 C CA . GLN A 1 197 ? 21.167 -10.930 -8.260 1.00 82.31 197 GLN A CA 1
ATOM 1547 C C . GLN A 1 197 ? 21.729 -10.579 -9.647 1.00 82.31 197 GLN A C 1
ATOM 1549 O O . GLN A 1 197 ? 21.705 -9.411 -10.035 1.00 82.31 197 GLN A O 1
ATOM 1554 N N . PRO A 1 198 ? 22.213 -11.573 -10.413 1.00 73.75 198 PRO A N 1
ATOM 1555 C CA . PRO A 1 198 ? 22.793 -11.334 -11.735 1.00 73.75 198 PRO A CA 1
ATOM 1556 C C . PRO A 1 198 ? 21.777 -10.799 -12.761 1.00 73.75 198 PRO A C 1
ATOM 1558 O O . PRO A 1 198 ? 22.168 -10.135 -13.711 1.00 73.75 198 PRO A O 1
ATOM 1561 N N . PHE A 1 199 ? 20.480 -11.033 -12.541 1.00 76.06 199 PHE A N 1
ATOM 1562 C CA . PHE A 1 199 ? 19.353 -10.581 -13.371 1.00 76.06 199 PHE A CA 1
ATOM 1563 C C . PHE A 1 199 ? 18.575 -9.442 -12.689 1.00 76.06 199 PHE A C 1
ATOM 1565 O O . PHE A 1 199 ? 17.354 -9.471 -12.538 1.00 76.06 199 PHE A O 1
ATOM 1572 N N . ARG A 1 200 ? 19.295 -8.431 -12.191 1.00 80.94 200 ARG A N 1
ATOM 1573 C CA . ARG A 1 200 ? 18.667 -7.295 -11.511 1.00 80.94 200 ARG A CA 1
ATOM 1574 C C . ARG A 1 200 ? 17.713 -6.562 -12.460 1.00 80.94 200 ARG A C 1
ATOM 1576 O O . ARG A 1 200 ? 18.127 -6.025 -13.486 1.00 80.94 200 ARG A O 1
ATOM 1583 N N . SER A 1 201 ? 16.456 -6.458 -12.045 1.00 89.56 201 SER A N 1
ATOM 1584 C CA . SER A 1 201 ? 15.427 -5.683 -12.729 1.00 89.56 201 SER A CA 1
ATOM 1585 C C . SER A 1 201 ? 14.597 -4.900 -11.708 1.00 89.56 201 SER A C 1
ATOM 1587 O O . SER A 1 201 ? 14.152 -5.498 -10.721 1.00 89.56 201 SER A O 1
ATOM 1589 N N . PRO A 1 202 ? 14.330 -3.598 -11.934 1.00 92.88 202 PRO A N 1
ATOM 1590 C CA . PRO A 1 202 ? 13.383 -2.828 -11.132 1.00 92.88 202 PRO A CA 1
ATOM 1591 C C . PRO A 1 202 ? 12.004 -3.492 -11.033 1.00 92.88 202 PRO A C 1
ATOM 1593 O O . PRO A 1 202 ? 11.358 -3.367 -10.001 1.00 92.88 202 PRO A O 1
ATOM 1596 N N . LEU A 1 203 ? 11.585 -4.277 -12.034 1.00 94.19 203 LEU A N 1
ATOM 1597 C CA . LEU A 1 203 ? 10.331 -5.035 -11.974 1.00 94.19 203 LEU A CA 1
ATOM 1598 C C . LEU A 1 203 ? 10.344 -6.121 -10.892 1.00 94.19 203 LEU A C 1
ATOM 1600 O O . LEU A 1 203 ? 9.337 -6.326 -10.215 1.00 94.19 203 LEU A O 1
ATOM 1604 N N . ILE A 1 204 ? 11.474 -6.810 -10.709 1.00 94.12 204 ILE A N 1
ATOM 1605 C CA . ILE A 1 204 ? 11.630 -7.819 -9.650 1.00 94.12 204 ILE A CA 1
ATOM 1606 C C . ILE A 1 204 ? 11.677 -7.130 -8.285 1.00 94.12 204 ILE A C 1
ATOM 1608 O O . ILE A 1 204 ? 11.042 -7.596 -7.339 1.00 94.12 204 ILE A O 1
ATOM 1612 N N . GLU A 1 205 ? 12.385 -6.001 -8.184 1.00 94.19 205 GLU A N 1
ATOM 1613 C CA . GLU A 1 205 ? 12.403 -5.184 -6.966 1.00 94.19 205 GLU A CA 1
ATOM 1614 C C . GLU A 1 205 ? 10.980 -4.740 -6.596 1.00 94.19 205 GLU A C 1
ATOM 1616 O O . GLU A 1 205 ? 10.549 -4.965 -5.464 1.00 94.19 205 GLU A O 1
ATOM 1621 N N . THR A 1 206 ? 10.213 -4.208 -7.553 1.00 95.19 206 THR A N 1
ATOM 1622 C CA . THR A 1 206 ? 8.805 -3.849 -7.352 1.00 95.19 206 THR A CA 1
ATOM 1623 C C . THR A 1 206 ? 7.965 -5.049 -6.930 1.00 95.19 206 THR A C 1
ATOM 1625 O O . THR A 1 206 ? 7.200 -4.941 -5.975 1.00 95.19 206 THR A O 1
ATOM 1628 N N . TRP A 1 207 ? 8.105 -6.196 -7.601 1.00 95.12 207 TRP A N 1
ATOM 1629 C CA . TRP A 1 207 ? 7.346 -7.404 -7.272 1.00 95.12 207 TRP A CA 1
ATOM 1630 C C . TRP A 1 207 ? 7.543 -7.837 -5.817 1.00 95.12 207 TRP A C 1
ATOM 1632 O O . TRP A 1 207 ? 6.567 -8.132 -5.126 1.00 95.12 207 TRP A O 1
ATOM 1642 N N . GLU A 1 208 ? 8.789 -7.850 -5.342 1.00 94.81 208 GLU A N 1
ATOM 1643 C CA . GLU A 1 208 ? 9.121 -8.246 -3.971 1.00 94.81 208 GLU A CA 1
ATOM 1644 C C . GLU A 1 208 ? 8.695 -7.195 -2.938 1.00 94.81 208 GLU A C 1
ATOM 1646 O O . GLU A 1 208 ? 8.168 -7.548 -1.880 1.00 94.81 208 GLU A O 1
ATOM 1651 N N . LEU A 1 209 ? 8.846 -5.903 -3.251 1.00 95.12 209 LEU A N 1
ATOM 1652 C CA . LEU A 1 209 ? 8.340 -4.825 -2.398 1.00 95.12 209 LEU A CA 1
ATOM 1653 C C . LEU A 1 209 ? 6.812 -4.876 -2.270 1.00 95.12 209 LEU A C 1
ATOM 1655 O O . LEU A 1 209 ? 6.298 -4.694 -1.168 1.00 95.12 209 LEU A O 1
ATOM 1659 N N . LEU A 1 210 ? 6.089 -5.188 -3.351 1.00 95.06 210 LEU A N 1
ATOM 1660 C CA . LEU A 1 210 ? 4.633 -5.360 -3.327 1.00 95.06 210 LEU A CA 1
ATOM 1661 C C . LEU A 1 210 ? 4.202 -6.472 -2.372 1.00 95.06 210 LEU A C 1
ATOM 1663 O O . LEU A 1 210 ? 3.200 -6.319 -1.678 1.00 95.06 210 LEU A O 1
ATOM 1667 N N . GLN A 1 211 ? 4.947 -7.578 -2.294 1.00 93.75 211 GLN A N 1
ATOM 1668 C CA . GLN A 1 211 ? 4.595 -8.657 -1.370 1.00 93.75 211 GLN A CA 1
ATOM 1669 C C . GLN A 1 211 ? 4.669 -8.209 0.083 1.00 93.75 211 GLN A C 1
ATOM 1671 O O . GLN A 1 211 ? 3.762 -8.499 0.860 1.00 93.75 211 GLN A O 1
ATOM 1676 N N . LEU A 1 212 ? 5.731 -7.490 0.441 1.00 94.38 212 LEU A N 1
ATOM 1677 C CA . LEU A 1 212 ? 5.898 -6.973 1.792 1.00 94.38 212 LEU A CA 1
ATOM 1678 C C . LEU A 1 212 ? 4.910 -5.842 2.083 1.00 94.38 212 LEU A C 1
ATOM 1680 O O . LEU A 1 212 ? 4.310 -5.837 3.151 1.00 94.38 212 LEU A O 1
ATOM 1684 N N . SER A 1 213 ? 4.659 -4.947 1.127 1.00 94.88 213 SER A N 1
ATOM 1685 C CA . SER A 1 213 ? 3.615 -3.923 1.244 1.00 94.88 213 SER A CA 1
ATOM 1686 C C . SER A 1 213 ? 2.246 -4.549 1.535 1.00 94.88 213 SER A C 1
ATOM 1688 O O . SER A 1 213 ? 1.572 -4.134 2.475 1.00 94.88 213 SER A O 1
ATOM 1690 N N . ARG A 1 214 ? 1.877 -5.623 0.821 1.00 94.00 214 ARG A N 1
ATOM 1691 C CA . ARG A 1 214 ? 0.634 -6.381 1.053 1.00 94.00 214 ARG A CA 1
ATOM 1692 C C . ARG A 1 214 ? 0.582 -7.041 2.433 1.00 94.00 214 ARG A C 1
ATOM 1694 O O . ARG A 1 214 ? -0.486 -7.075 3.029 1.00 94.00 214 ARG A O 1
ATOM 1701 N N . MET A 1 215 ? 1.710 -7.520 2.960 1.00 94.88 215 MET A N 1
ATOM 1702 C CA . MET A 1 215 ? 1.793 -8.028 4.337 1.00 94.88 215 MET A CA 1
ATOM 1703 C C . MET A 1 215 ? 1.487 -6.924 5.359 1.00 94.88 215 MET A C 1
ATOM 1705 O O . MET A 1 215 ? 0.676 -7.120 6.257 1.00 94.88 215 MET A O 1
ATOM 1709 N N . TYR A 1 216 ? 2.096 -5.744 5.212 1.00 95.62 216 TYR A N 1
ATOM 1710 C CA . TYR A 1 216 ? 1.819 -4.615 6.105 1.00 95.62 216 TYR A CA 1
ATOM 1711 C C . TYR A 1 216 ? 0.382 -4.099 5.947 1.00 95.62 216 TYR A C 1
ATOM 1713 O O . TYR A 1 216 ? -0.267 -3.803 6.946 1.00 95.62 216 TYR A O 1
ATOM 1721 N N . GLN A 1 217 ? -0.158 -4.070 4.726 1.00 95.50 217 GLN A N 1
ATOM 1722 C CA . GLN A 1 217 ? -1.562 -3.731 4.490 1.00 95.50 217 GLN A CA 1
ATOM 1723 C C . GLN A 1 217 ? -2.511 -4.738 5.155 1.00 95.50 217 GLN A C 1
ATOM 1725 O O . GLN A 1 217 ? -3.504 -4.340 5.754 1.00 95.50 217 GLN A O 1
ATOM 1730 N N . ALA A 1 218 ? -2.184 -6.029 5.122 1.00 94.69 218 ALA A N 1
ATOM 1731 C CA . ALA A 1 218 ? -2.942 -7.050 5.833 1.00 94.69 218 ALA A CA 1
ATOM 1732 C C . ALA A 1 218 ? -2.923 -6.832 7.360 1.00 94.69 218 ALA A C 1
ATOM 1734 O O . ALA A 1 218 ? -3.939 -7.029 8.019 1.00 94.69 218 ALA A O 1
ATOM 1735 N N . ALA A 1 219 ? -1.812 -6.355 7.929 1.00 95.69 219 ALA A N 1
ATOM 1736 C CA . ALA A 1 219 ? -1.761 -5.964 9.340 1.00 95.69 219 ALA A CA 1
ATOM 1737 C C . ALA A 1 219 ? -2.588 -4.694 9.639 1.00 95.69 219 ALA A C 1
ATOM 1739 O O . ALA A 1 219 ? -3.251 -4.620 10.673 1.00 95.69 219 ALA A O 1
ATOM 1740 N N . VAL A 1 220 ? -2.616 -3.712 8.726 1.00 96.50 220 VAL A N 1
ATOM 1741 C CA . VAL A 1 220 ? -3.527 -2.549 8.817 1.00 96.50 220 VAL A CA 1
ATOM 1742 C C . VAL A 1 220 ? -4.988 -3.000 8.839 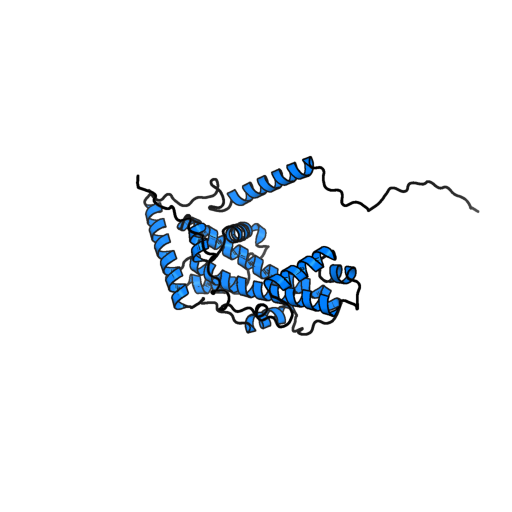1.00 96.50 220 VAL A C 1
ATOM 1744 O O . VAL A 1 220 ? -5.788 -2.448 9.597 1.00 96.50 220 VAL A O 1
ATOM 1747 N N . ASP A 1 221 ? -5.330 -3.998 8.027 1.00 95.31 221 ASP A N 1
ATOM 1748 C CA . ASP A 1 221 ? -6.672 -4.569 7.962 1.00 95.31 221 ASP A CA 1
ATOM 1749 C C . ASP A 1 221 ? -7.054 -5.299 9.259 1.00 95.31 221 ASP A C 1
ATOM 1751 O O . ASP A 1 221 ? -8.181 -5.142 9.715 1.00 95.31 221 ASP A O 1
ATOM 1755 N N . ILE A 1 222 ? -6.115 -5.985 9.923 1.00 94.31 222 ILE A N 1
ATOM 1756 C CA . ILE A 1 222 ? -6.355 -6.574 11.255 1.00 94.31 222 ILE A CA 1
ATOM 1757 C C . ILE A 1 222 ? -6.725 -5.490 12.275 1.00 94.31 222 ILE A C 1
ATOM 1759 O O . ILE A 1 222 ? -7.699 -5.641 13.007 1.00 94.31 222 ILE A O 1
ATOM 1763 N N . PHE A 1 223 ? -5.996 -4.370 12.318 1.00 95.94 223 PHE A N 1
ATOM 1764 C CA . PHE A 1 223 ? -6.346 -3.267 13.224 1.00 95.94 223 PHE A CA 1
ATOM 1765 C C . PHE A 1 223 ? -7.688 -2.615 12.880 1.00 95.94 223 PHE A C 1
ATOM 1767 O O . PHE A 1 223 ? -8.395 -2.132 13.769 1.00 95.94 223 PHE A O 1
ATOM 1774 N N . GLU A 1 224 ? -8.040 -2.581 11.596 1.00 95.88 224 GLU A N 1
ATOM 1775 C CA . GLU A 1 224 ? -9.353 -2.128 11.150 1.00 95.88 224 GLU A CA 1
ATOM 1776 C C . GLU A 1 224 ? -10.465 -3.050 11.655 1.00 95.88 224 GLU A C 1
ATOM 1778 O O . GLU A 1 224 ? -11.446 -2.555 12.210 1.00 95.88 224 GLU A O 1
ATOM 1783 N N . ASP A 1 225 ? -10.282 -4.362 11.522 1.00 95.12 225 ASP A N 1
ATOM 1784 C CA . ASP A 1 225 ? -11.244 -5.368 11.972 1.00 95.12 225 ASP A CA 1
ATOM 1785 C C . ASP A 1 225 ? -11.401 -5.324 13.498 1.00 95.12 225 ASP A C 1
ATOM 1787 O O . ASP A 1 225 ? -12.521 -5.215 13.986 1.00 95.12 225 ASP A O 1
ATOM 1791 N N . LEU A 1 226 ? -10.294 -5.248 14.249 1.00 95.12 226 LEU A N 1
ATOM 1792 C CA . LEU A 1 226 ? -10.318 -5.056 15.707 1.00 95.12 226 LEU A CA 1
ATOM 1793 C C . LEU A 1 226 ? -11.062 -3.777 16.116 1.00 95.12 226 LEU A C 1
ATOM 1795 O O . LEU A 1 226 ? -11.768 -3.761 17.122 1.00 95.12 226 LEU A O 1
ATOM 1799 N N . THR A 1 227 ? -10.918 -2.694 15.345 1.00 96.69 227 THR A N 1
ATOM 1800 C CA . THR A 1 227 ? -11.642 -1.445 15.618 1.00 96.69 227 THR A CA 1
ATOM 1801 C C . THR A 1 227 ? -13.145 -1.638 15.427 1.00 96.69 227 THR A C 1
ATOM 1803 O O . THR A 1 227 ? -13.926 -1.199 16.269 1.00 96.69 227 THR A O 1
ATOM 1806 N N . VAL A 1 228 ? -13.556 -2.269 14.324 1.00 96.69 228 VAL A N 1
ATOM 1807 C CA . VAL A 1 228 ? -14.969 -2.511 13.994 1.00 96.69 228 VAL A CA 1
ATOM 1808 C C . VAL A 1 228 ? -15.617 -3.468 14.992 1.00 96.69 228 VAL A C 1
ATOM 1810 O O . VAL A 1 228 ? -16.708 -3.178 15.486 1.00 96.69 228 VAL A O 1
ATOM 1813 N N . ASP A 1 229 ? -14.925 -4.545 15.350 1.00 96.00 229 ASP A N 1
ATOM 1814 C CA . ASP A 1 229 ? -15.413 -5.528 16.314 1.00 96.00 229 ASP A CA 1
ATOM 1815 C C . ASP A 1 229 ? -15.597 -4.894 17.695 1.00 96.00 229 ASP A C 1
ATOM 1817 O O . ASP A 1 229 ? -16.672 -5.000 18.286 1.00 96.00 229 ASP A O 1
ATOM 1821 N N . LEU A 1 230 ? -14.607 -4.125 18.166 1.00 97.12 230 LEU A N 1
ATOM 1822 C CA . LEU A 1 230 ? -14.693 -3.452 19.461 1.00 97.12 230 LEU A CA 1
ATOM 1823 C C . LEU A 1 230 ? -15.800 -2.383 19.500 1.00 97.12 230 LEU A C 1
ATOM 1825 O O . LEU A 1 230 ? -16.426 -2.181 20.541 1.00 97.12 230 LEU A O 1
ATOM 1829 N N . ILE A 1 231 ? -16.090 -1.707 18.380 1.00 97.19 231 ILE A N 1
ATOM 1830 C CA . ILE A 1 231 ? -17.276 -0.837 18.287 1.00 97.19 231 ILE A CA 1
ATOM 1831 C C . ILE A 1 231 ? -18.547 -1.663 18.504 1.00 97.19 231 ILE A C 1
ATOM 1833 O O . ILE A 1 231 ? -19.415 -1.241 19.269 1.00 97.19 231 ILE A O 1
ATOM 1837 N N . GLY A 1 232 ? -18.651 -2.823 17.850 1.00 95.38 232 GLY A N 1
ATOM 1838 C CA . GLY A 1 232 ? -19.779 -3.741 17.996 1.00 95.38 232 GLY A CA 1
ATOM 1839 C C . GLY A 1 232 ? -19.962 -4.234 19.433 1.00 95.38 232 GLY A C 1
ATOM 1840 O O . GLY A 1 232 ? -21.081 -4.220 19.940 1.00 95.38 232 GLY A O 1
ATOM 1841 N N . GLU A 1 233 ? -18.872 -4.595 20.110 1.00 95.44 233 GLU A N 1
ATOM 1842 C CA . GLU A 1 233 ? -18.881 -5.084 21.497 1.00 95.44 233 GLU A CA 1
ATOM 1843 C C . GLU A 1 233 ? -19.249 -4.003 22.525 1.00 95.44 233 GLU A C 1
ATOM 1845 O O . GLU A 1 233 ? -19.938 -4.276 23.513 1.00 95.44 233 GLU A O 1
ATOM 1850 N N . LEU A 1 234 ? -18.807 -2.760 22.305 1.00 96.94 234 LEU A N 1
ATOM 1851 C CA . LEU A 1 234 ? -19.102 -1.630 23.194 1.00 96.94 234 LEU A CA 1
ATOM 1852 C C . LEU A 1 234 ? -20.469 -0.989 22.915 1.00 96.94 234 LEU A C 1
ATOM 1854 O O . LEU A 1 234 ? -20.960 -0.187 23.725 1.00 96.94 234 LEU A O 1
ATOM 1858 N N . ARG A 1 235 ? -21.101 -1.330 21.787 1.00 94.75 235 ARG A N 1
ATOM 1859 C CA . ARG A 1 235 ? -22.441 -0.857 21.434 1.00 94.75 235 ARG A CA 1
ATOM 1860 C C . ARG A 1 235 ? -23.451 -1.307 22.493 1.00 94.75 235 ARG A C 1
ATOM 1862 O O . ARG A 1 235 ? -23.397 -2.412 23.020 1.00 94.75 235 ARG A O 1
ATOM 1869 N N . GLY A 1 236 ? -24.362 -0.408 22.860 1.00 90.12 236 GLY A N 1
ATOM 1870 C CA . GLY A 1 236 ? -25.324 -0.629 23.949 1.00 90.12 236 GLY A CA 1
ATOM 1871 C C . GLY A 1 236 ? -24.782 -0.331 25.354 1.00 90.12 236 GLY A C 1
ATOM 1872 O O . GLY A 1 236 ? -25.574 -0.116 26.268 1.00 90.12 236 GLY A O 1
ATOM 1873 N N . GLN A 1 237 ? -23.460 -0.226 25.534 1.00 94.56 237 GLN A N 1
ATOM 1874 C CA . GLN A 1 237 ? -22.834 0.231 26.788 1.00 94.56 237 GLN A CA 1
ATOM 1875 C C . GLN A 1 237 ? -22.426 1.713 26.740 1.00 94.56 237 GLN A C 1
ATOM 1877 O O . GLN A 1 237 ? -22.183 2.356 27.772 1.00 94.56 237 GLN A O 1
ATOM 1882 N N . ARG A 1 238 ? -22.289 2.251 25.525 1.00 95.50 238 ARG A N 1
ATOM 1883 C CA . ARG A 1 238 ? -21.849 3.614 25.216 1.00 95.50 238 ARG A CA 1
ATOM 1884 C C . ARG A 1 238 ? -22.720 4.199 24.108 1.00 95.50 238 ARG A C 1
ATOM 1886 O O . ARG A 1 238 ? -23.319 3.461 23.333 1.00 95.50 238 ARG A O 1
ATOM 1893 N N . LEU A 1 239 ? -22.781 5.529 24.059 1.00 96.50 239 LEU A N 1
ATOM 1894 C CA . LEU A 1 239 ? -23.459 6.260 22.989 1.00 96.50 239 LEU A CA 1
ATOM 1895 C C . LEU A 1 239 ? -22.659 6.154 21.684 1.00 96.50 239 LEU A C 1
ATOM 1897 O O . LEU A 1 239 ? -21.426 6.225 21.711 1.00 96.50 239 LEU A O 1
ATOM 1901 N N . ASP A 1 240 ? -23.350 6.048 20.552 1.00 96.50 240 ASP A N 1
ATOM 1902 C CA . ASP A 1 240 ? -22.717 5.897 19.237 1.00 96.50 240 ASP A CA 1
ATOM 1903 C C . ASP A 1 240 ? -21.843 7.102 18.868 1.00 96.50 240 ASP A C 1
ATOM 1905 O O . ASP A 1 240 ? -20.804 6.939 18.228 1.00 96.50 240 ASP A O 1
ATOM 1909 N N . GLU A 1 241 ? -22.188 8.312 19.315 1.00 97.38 241 GLU A N 1
ATOM 1910 C CA . GLU A 1 241 ? -21.360 9.504 19.108 1.00 97.38 241 GLU A CA 1
ATOM 1911 C C . GLU A 1 241 ? -20.000 9.376 19.801 1.00 97.38 241 GLU A C 1
ATOM 1913 O O . GLU A 1 241 ? -18.971 9.777 19.251 1.00 97.38 241 GLU A O 1
ATOM 1918 N N . VAL A 1 242 ? -19.982 8.779 20.996 1.00 97.12 242 VAL A N 1
ATOM 1919 C CA . VAL A 1 242 ? -18.756 8.557 21.771 1.00 97.12 242 VAL A CA 1
ATOM 1920 C C . VAL A 1 242 ? -17.897 7.479 21.107 1.00 97.12 242 VAL A C 1
ATOM 1922 O O . VAL A 1 242 ? -16.681 7.647 21.012 1.00 97.12 242 VAL A O 1
ATOM 1925 N N . LEU A 1 243 ? -18.512 6.410 20.591 1.00 97.88 243 LEU A N 1
ATOM 1926 C CA . LEU A 1 243 ? -17.822 5.362 19.827 1.00 97.88 243 LEU A CA 1
ATOM 1927 C C . LEU A 1 243 ? -17.249 5.902 18.508 1.00 97.88 243 LEU A C 1
ATOM 1929 O O . LEU A 1 243 ? -16.105 5.611 18.147 1.00 97.88 243 LEU A O 1
ATOM 1933 N N . ALA A 1 244 ? -18.005 6.749 17.809 1.00 97.12 244 ALA A N 1
ATOM 1934 C CA . ALA A 1 244 ? -17.567 7.369 16.566 1.00 97.12 244 ALA A CA 1
ATOM 1935 C C . ALA A 1 244 ? -16.377 8.311 16.779 1.00 97.12 244 ALA A C 1
ATOM 1937 O O . ALA A 1 244 ? -15.445 8.315 15.969 1.00 97.12 244 ALA A O 1
ATOM 1938 N N . ALA A 1 245 ? -16.388 9.088 17.864 1.00 96.12 245 ALA A N 1
ATOM 1939 C CA . ALA A 1 245 ? -15.261 9.933 18.241 1.00 96.12 245 ALA A CA 1
ATOM 1940 C C . ALA A 1 245 ? -14.037 9.090 18.637 1.00 96.12 245 ALA A C 1
ATOM 1942 O O . ALA A 1 245 ? -12.950 9.306 18.105 1.00 96.12 245 ALA A O 1
ATOM 1943 N N . ALA A 1 246 ? -14.219 8.096 19.513 1.00 96.56 246 ALA A N 1
ATOM 1944 C CA . ALA A 1 246 ? -13.132 7.258 20.017 1.00 96.56 246 ALA A CA 1
ATOM 1945 C C . ALA A 1 246 ? -12.448 6.431 18.922 1.00 96.56 246 ALA A C 1
ATOM 1947 O O . ALA A 1 246 ? -11.228 6.360 18.890 1.00 96.56 246 ALA A O 1
ATOM 1948 N N . SER A 1 247 ? -13.212 5.871 17.985 1.00 96.25 247 SER A N 1
ATOM 1949 C CA . SER A 1 247 ? -12.672 5.076 16.872 1.00 96.25 247 SER A CA 1
ATOM 1950 C C . SER A 1 247 ? -11.919 5.895 15.814 1.00 96.25 247 SER A C 1
ATOM 1952 O O . SER A 1 247 ? -11.437 5.328 14.833 1.00 96.25 247 SER A O 1
ATOM 1954 N N . GLY A 1 248 ? -11.866 7.226 15.941 1.00 94.06 248 GLY A N 1
ATOM 1955 C CA . GLY A 1 248 ? -11.307 8.119 14.920 1.00 94.06 248 GLY A CA 1
ATOM 1956 C C . GLY A 1 248 ? -12.211 8.310 13.694 1.00 94.06 248 GLY A C 1
ATOM 1957 O O . GLY A 1 248 ? -11.796 8.902 12.701 1.00 94.06 248 GLY A O 1
ATOM 1958 N N . SER A 1 249 ? -13.460 7.836 13.738 1.00 94.44 249 SER A N 1
ATOM 1959 C CA . SER A 1 249 ? -14.424 7.992 12.636 1.00 94.44 249 SER A CA 1
ATOM 1960 C C . SER A 1 249 ? -15.014 9.411 12.571 1.00 94.44 249 SER A C 1
ATOM 1962 O O . SER A 1 249 ? -15.487 9.861 11.520 1.00 94.44 249 SER A O 1
ATOM 1964 N N . GLY A 1 250 ? -15.012 10.123 13.702 1.00 92.62 250 GLY A N 1
ATOM 1965 C CA . GLY A 1 250 ? -15.447 11.513 13.868 1.00 92.62 250 GLY A CA 1
ATOM 1966 C C . GLY A 1 250 ? -16.965 11.721 13.860 1.00 92.62 250 GLY A C 1
ATOM 1967 O O . GLY A 1 250 ? -17.465 12.585 14.567 1.00 92.62 250 GLY A O 1
ATOM 1968 N N . THR A 1 251 ? -17.720 10.926 13.094 1.00 96.75 251 THR A N 1
ATOM 1969 C CA . THR A 1 251 ? -19.194 10.980 13.047 1.00 96.75 251 THR A CA 1
ATOM 1970 C C . THR A 1 251 ? -19.786 9.577 12.992 1.00 96.75 251 THR A C 1
ATOM 1972 O O . THR A 1 251 ? -19.179 8.687 12.392 1.00 96.75 251 THR A O 1
ATOM 1975 N N . VAL A 1 252 ? -20.995 9.397 13.538 1.00 97.31 252 VAL A N 1
ATOM 1976 C CA . VAL A 1 252 ? -21.720 8.110 13.514 1.00 97.31 252 VAL A CA 1
ATOM 1977 C C . VAL A 1 252 ? -21.888 7.604 12.084 1.00 97.31 252 VAL A C 1
ATOM 1979 O O . VAL A 1 252 ? -21.560 6.465 11.788 1.00 97.31 252 VAL A O 1
ATOM 1982 N N . ARG A 1 253 ? -22.267 8.474 11.139 1.00 97.25 253 ARG A N 1
ATOM 1983 C CA . ARG A 1 253 ? -22.392 8.090 9.724 1.00 97.25 253 ARG A CA 1
ATOM 1984 C C . ARG A 1 253 ? -21.093 7.519 9.142 1.00 97.25 253 ARG A C 1
ATOM 1986 O O . ARG A 1 253 ? -21.137 6.538 8.409 1.00 97.25 253 ARG A O 1
ATOM 1993 N N . ARG A 1 254 ? -19.940 8.137 9.431 1.00 96.31 254 ARG A N 1
ATOM 1994 C CA . ARG A 1 254 ? -18.635 7.632 8.965 1.00 96.31 254 ARG A CA 1
ATOM 1995 C C . ARG A 1 254 ? -18.260 6.325 9.656 1.00 96.31 254 ARG A C 1
ATOM 1997 O O . ARG A 1 254 ? -17.688 5.463 9.001 1.00 96.31 254 ARG A O 1
ATOM 2004 N N . MET A 1 255 ? -18.602 6.182 10.935 1.00 97.38 255 MET A N 1
ATOM 2005 C CA . MET A 1 255 ? -18.427 4.939 11.685 1.00 97.38 255 MET A CA 1
ATOM 2006 C C . MET A 1 255 ? -19.238 3.802 11.049 1.00 97.38 255 MET A C 1
ATOM 2008 O O . MET A 1 255 ? -18.665 2.776 10.711 1.00 97.38 255 MET A O 1
ATOM 2012 N N . GLU A 1 256 ? -20.524 4.012 10.764 1.00 97.50 256 GLU A N 1
ATOM 2013 C CA . GLU A 1 256 ? -21.367 3.010 10.093 1.00 97.50 256 GLU A CA 1
ATOM 2014 C C . GLU A 1 256 ? -20.842 2.643 8.704 1.00 97.50 256 GLU A C 1
ATOM 2016 O O . GLU A 1 256 ? -20.749 1.471 8.355 1.00 97.50 256 GLU A O 1
ATOM 2021 N N . GLN A 1 257 ? -20.425 3.633 7.910 1.00 96.62 257 GLN A N 1
ATOM 2022 C CA . GLN A 1 257 ? -19.813 3.374 6.603 1.00 96.62 257 GLN A CA 1
ATOM 2023 C C . GLN A 1 257 ? -18.520 2.565 6.718 1.00 96.62 257 GLN A C 1
ATOM 2025 O O . GLN A 1 257 ? -18.221 1.757 5.842 1.00 96.62 257 GLN A O 1
ATOM 2030 N N . ARG A 1 258 ? -17.734 2.801 7.771 1.00 95.56 258 ARG A N 1
ATOM 2031 C CA . ARG A 1 258 ? -16.502 2.065 8.047 1.00 95.56 258 ARG A CA 1
ATOM 2032 C C . ARG A 1 258 ? -16.803 0.602 8.370 1.00 95.56 258 ARG A C 1
ATOM 2034 O O . ARG A 1 258 ? -16.228 -0.266 7.720 1.00 95.56 258 ARG A O 1
ATOM 2041 N N . ILE A 1 259 ? -17.760 0.352 9.267 1.00 96.06 259 ILE A N 1
ATOM 2042 C CA . ILE A 1 259 ? -18.242 -0.994 9.620 1.00 96.06 259 ILE A CA 1
ATOM 2043 C C . ILE A 1 259 ? -18.736 -1.722 8.365 1.00 96.06 259 ILE A C 1
ATOM 2045 O O . ILE A 1 259 ? -18.217 -2.776 8.015 1.00 96.06 259 ILE A O 1
ATOM 2049 N N . GLN A 1 260 ? -19.644 -1.102 7.607 1.00 95.81 260 GLN A N 1
ATOM 2050 C CA . GLN A 1 260 ? -20.197 -1.687 6.381 1.00 95.81 260 GLN A CA 1
ATOM 2051 C C . GLN A 1 260 ? -19.119 -2.038 5.349 1.00 95.81 260 GLN A C 1
ATOM 2053 O O . GLN A 1 260 ? -19.213 -3.066 4.682 1.00 95.81 260 GLN A O 1
ATOM 2058 N N . ARG A 1 261 ? -18.091 -1.194 5.193 1.00 93.94 261 ARG A N 1
ATOM 2059 C CA . ARG A 1 261 ? -16.974 -1.469 4.276 1.00 93.94 261 ARG A CA 1
ATOM 2060 C C . ARG A 1 261 ? -16.126 -2.645 4.750 1.00 93.94 261 ARG A C 1
ATOM 2062 O O . ARG A 1 261 ? -15.757 -3.466 3.913 1.00 93.94 261 ARG A O 1
ATOM 2069 N N . ALA A 1 262 ? -15.822 -2.719 6.045 1.00 92.31 262 ALA A N 1
ATOM 2070 C CA . ALA A 1 262 ? -15.074 -3.835 6.617 1.00 92.31 262 ALA A CA 1
ATOM 2071 C C . ALA A 1 262 ? -15.849 -5.151 6.449 1.00 92.31 262 ALA A C 1
ATOM 2073 O O . ALA A 1 262 ? -15.312 -6.107 5.890 1.00 92.31 262 ALA A O 1
ATOM 2074 N N . ASP A 1 263 ? -17.139 -5.161 6.787 1.00 91.56 263 ASP A N 1
ATOM 2075 C CA . ASP A 1 263 ? -18.001 -6.340 6.656 1.00 91.56 263 ASP A CA 1
ATOM 2076 C C . ASP A 1 263 ? -18.179 -6.779 5.196 1.00 91.56 263 ASP A C 1
ATOM 2078 O O . ASP A 1 263 ? -18.132 -7.971 4.880 1.00 91.56 263 ASP A O 1
ATOM 2082 N N . ALA A 1 264 ? -18.341 -5.834 4.267 1.00 92.31 264 ALA A N 1
ATOM 2083 C CA . ALA A 1 264 ? -18.449 -6.157 2.847 1.00 92.31 264 ALA A CA 1
ATOM 2084 C C . ALA A 1 264 ? -17.150 -6.777 2.306 1.00 92.31 264 ALA A C 1
ATOM 2086 O O . ALA A 1 264 ? -17.192 -7.780 1.588 1.00 92.31 264 ALA A O 1
ATOM 2087 N N . ALA A 1 265 ? -15.999 -6.198 2.661 1.00 87.94 265 ALA A N 1
ATOM 2088 C CA . ALA A 1 265 ? -14.700 -6.629 2.158 1.00 87.94 265 ALA A CA 1
ATOM 2089 C C . ALA A 1 265 ? -14.228 -7.944 2.797 1.00 87.94 265 ALA A C 1
ATOM 2091 O O . ALA A 1 265 ? -13.771 -8.844 2.090 1.00 87.94 265 ALA A O 1
ATOM 2092 N N . ARG A 1 266 ? -14.344 -8.062 4.123 1.00 90.75 266 ARG A N 1
ATOM 2093 C CA . ARG A 1 266 ? -13.714 -9.126 4.918 1.00 90.75 266 ARG A CA 1
ATOM 2094 C C . ARG A 1 266 ? -14.679 -9.896 5.821 1.00 90.75 266 ARG A C 1
ATOM 2096 O O . ARG A 1 266 ? -14.279 -10.909 6.376 1.00 90.75 266 ARG A O 1
ATOM 2103 N N . GLY A 1 267 ? -15.945 -9.497 5.915 1.00 91.12 267 GLY A N 1
ATOM 2104 C CA . GLY A 1 267 ? -16.947 -10.179 6.739 1.00 91.12 267 GLY A CA 1
ATOM 2105 C C . GLY A 1 267 ? -16.878 -9.832 8.222 1.00 91.12 267 GLY A C 1
ATOM 2106 O O . GLY A 1 267 ? -16.111 -8.963 8.628 1.00 91.12 267 GLY A O 1
ATOM 2107 N N . GLY A 1 268 ? -17.702 -10.522 9.014 1.00 89.81 268 GLY A N 1
ATOM 2108 C CA . GLY A 1 268 ? -17.789 -10.375 10.471 1.00 89.81 268 GLY A CA 1
ATOM 2109 C C . GLY A 1 268 ? -16.774 -11.239 11.240 1.00 89.81 268 GLY A C 1
ATOM 2110 O O . GLY A 1 268 ? -15.991 -11.971 10.626 1.00 89.81 268 GLY A O 1
ATOM 2111 N N . PRO A 1 269 ? -16.788 -11.198 12.585 1.00 86.81 269 PRO A N 1
ATOM 2112 C CA . PRO A 1 269 ? -15.948 -12.056 13.419 1.00 86.81 269 PRO A CA 1
ATOM 2113 C C . PRO A 1 269 ? -16.049 -13.538 13.028 1.00 86.81 269 PRO A C 1
ATOM 2115 O O . PRO A 1 269 ? -17.144 -14.080 12.874 1.00 86.81 269 PRO A O 1
ATOM 2118 N N . GLY A 1 270 ? -14.899 -14.196 12.859 1.00 83.81 270 GLY A N 1
ATOM 2119 C CA . GLY A 1 270 ? -14.808 -15.603 12.446 1.00 83.81 270 GLY A CA 1
ATOM 2120 C C . GLY A 1 270 ? -14.939 -15.864 10.938 1.00 83.81 270 GLY A C 1
ATOM 2121 O O . GLY A 1 270 ? -14.824 -17.017 10.522 1.00 83.81 270 GLY A O 1
ATOM 2122 N N . ASP A 1 271 ? -15.144 -14.838 10.104 1.00 88.31 271 ASP A N 1
ATOM 2123 C CA . ASP A 1 271 ? -15.173 -15.004 8.647 1.00 88.31 271 ASP A CA 1
ATOM 2124 C C . ASP A 1 271 ? -13.777 -15.396 8.107 1.00 88.31 271 ASP A C 1
ATOM 2126 O O . ASP A 1 271 ? -12.788 -14.716 8.404 1.00 88.31 271 ASP A O 1
ATOM 2130 N N . PRO A 1 272 ? -13.657 -16.455 7.278 1.00 85.50 272 PRO A N 1
ATOM 2131 C CA . PRO A 1 272 ? -12.386 -16.872 6.684 1.00 85.50 272 PRO A CA 1
ATOM 2132 C C . PRO A 1 272 ? -11.656 -15.772 5.899 1.00 85.50 272 PRO A C 1
ATOM 2134 O O . PRO A 1 272 ? -10.431 -15.811 5.779 1.00 85.50 272 PRO A O 1
ATOM 2137 N N . ARG A 1 273 ? -12.382 -14.777 5.372 1.00 86.00 273 ARG A N 1
ATOM 2138 C CA . ARG A 1 273 ? -11.805 -13.643 4.630 1.00 86.00 273 ARG A CA 1
ATOM 2139 C C . ARG A 1 273 ? -10.971 -12.706 5.512 1.00 86.00 273 ARG A C 1
ATOM 2141 O O . ARG A 1 273 ? -10.163 -11.955 4.971 1.00 86.00 273 ARG A O 1
ATOM 2148 N N . ARG A 1 274 ? -11.107 -12.783 6.842 1.00 84.31 274 ARG A N 1
ATOM 2149 C CA . ARG A 1 274 ? -10.289 -12.041 7.819 1.00 84.31 274 ARG A CA 1
ATOM 2150 C C . ARG A 1 274 ? -8.934 -12.679 8.120 1.00 84.31 274 ARG A C 1
ATOM 2152 O O . ARG A 1 274 ? -8.197 -12.150 8.942 1.00 84.31 274 ARG A O 1
ATOM 2159 N N . TYR A 1 275 ? -8.589 -13.798 7.479 1.00 81.31 275 TYR A N 1
ATOM 2160 C CA . TYR A 1 275 ? -7.299 -14.472 7.649 1.00 81.31 275 TYR A CA 1
ATOM 2161 C C . TYR A 1 275 ? -6.445 -14.277 6.391 1.00 81.31 275 TYR A C 1
ATOM 2163 O O . TYR A 1 275 ? -6.526 -15.076 5.450 1.00 81.31 275 TYR A O 1
ATOM 2171 N N . PRO A 1 276 ? -5.626 -13.209 6.325 1.00 76.88 276 PRO A N 1
ATOM 2172 C CA . PRO A 1 276 ? -4.866 -12.905 5.128 1.00 76.88 276 PRO A CA 1
ATOM 2173 C C . PRO A 1 276 ? -3.809 -13.976 4.904 1.00 76.88 276 PRO A C 1
ATOM 2175 O O . PRO A 1 276 ? -3.039 -14.319 5.802 1.00 76.88 276 PRO A O 1
ATOM 2178 N N . THR A 1 277 ? -3.707 -14.456 3.670 1.00 74.94 277 THR A N 1
ATOM 2179 C CA . THR A 1 277 ? -2.562 -15.260 3.253 1.00 74.94 277 THR A CA 1
ATOM 2180 C C . THR A 1 277 ? -2.044 -14.756 1.918 1.00 74.94 277 THR A C 1
ATOM 2182 O O . THR A 1 277 ? -2.810 -14.383 1.024 1.00 74.94 277 THR A O 1
ATOM 2185 N N . GLN A 1 278 ? -0.722 -14.796 1.754 1.00 77.88 278 GLN A N 1
ATOM 2186 C CA . GLN A 1 278 ? -0.077 -14.451 0.490 1.00 77.88 278 GLN A CA 1
ATOM 2187 C C . GLN A 1 278 ? -0.563 -15.341 -0.671 1.00 77.88 278 GLN A C 1
ATOM 2189 O O . GLN A 1 278 ? -0.551 -14.930 -1.830 1.00 77.88 278 GLN A O 1
ATOM 2194 N N . PHE A 1 279 ? -0.997 -16.564 -0.359 1.00 64.62 279 PHE A N 1
ATOM 2195 C CA . PHE A 1 279 ? -1.320 -17.605 -1.331 1.00 64.62 279 PHE A CA 1
ATOM 2196 C C . PHE A 1 279 ? -2.789 -17.595 -1.784 1.00 64.62 279 PHE A C 1
ATOM 2198 O O . PHE A 1 279 ? -3.070 -18.072 -2.881 1.00 64.62 279 PHE A O 1
ATOM 2205 N N . LEU A 1 280 ? -3.715 -17.021 -1.004 1.00 52.59 280 LEU A N 1
ATOM 2206 C CA . LEU A 1 280 ? -5.133 -16.909 -1.389 1.00 52.59 280 LEU A CA 1
ATOM 2207 C C . LEU A 1 280 ? -5.410 -15.715 -2.323 1.00 52.59 280 LEU A C 1
ATOM 2209 O O . LEU A 1 280 ? -6.339 -15.763 -3.124 1.00 52.59 280 LEU A O 1
ATOM 2213 N N . SER A 1 281 ? -4.571 -14.672 -2.294 1.00 43.50 281 SER A N 1
ATOM 2214 C CA . SER A 1 281 ? -4.749 -13.448 -3.099 1.00 43.50 281 SER A CA 1
ATOM 2215 C C . SER A 1 281 ? -4.497 -13.635 -4.611 1.00 43.50 281 SER A C 1
ATOM 2217 O O . SER A 1 281 ? -4.869 -12.780 -5.407 1.00 43.50 281 SER A O 1
ATOM 2219 N N . ILE A 1 282 ? -3.915 -14.763 -5.034 1.00 43.38 282 ILE A N 1
ATOM 2220 C CA . ILE A 1 282 ? -3.566 -15.044 -6.444 1.00 43.38 282 ILE A CA 1
ATOM 2221 C C . ILE A 1 282 ? -4.743 -15.673 -7.222 1.00 43.38 282 ILE A C 1
ATOM 2223 O O . ILE A 1 282 ? -4.687 -15.790 -8.443 1.00 43.38 282 ILE A O 1
ATOM 2227 N N . ALA A 1 283 ? -5.830 -16.057 -6.544 1.00 29.02 283 ALA A N 1
ATOM 2228 C CA . ALA A 1 283 ? -6.933 -16.814 -7.140 1.00 29.02 283 ALA A CA 1
ATOM 2229 C C . ALA A 1 283 ? -8.107 -15.967 -7.675 1.00 29.02 283 ALA A C 1
ATOM 2231 O O . ALA A 1 283 ? -9.111 -16.543 -8.089 1.00 29.02 283 ALA A O 1
ATOM 2232 N N . ALA A 1 284 ? -8.023 -14.632 -7.692 1.00 29.64 284 ALA A N 1
ATOM 2233 C CA . ALA A 1 284 ? -9.042 -13.814 -8.349 1.00 29.64 284 ALA A CA 1
ATOM 2234 C C . ALA A 1 284 ? -8.749 -13.736 -9.863 1.00 29.64 284 ALA A C 1
ATOM 2236 O O . ALA A 1 284 ? -7.745 -13.130 -10.249 1.00 29.64 284 ALA A O 1
ATOM 2237 N N . PRO A 1 285 ? -9.573 -14.336 -10.743 1.00 27.45 285 PRO A N 1
ATOM 2238 C CA . PRO A 1 285 ? -9.416 -14.140 -12.178 1.00 27.45 285 PRO A CA 1
ATOM 2239 C C . PRO A 1 285 ? -9.716 -12.673 -12.533 1.00 27.45 285 PRO A C 1
ATOM 2241 O O . PRO A 1 285 ? -10.587 -12.062 -11.905 1.00 27.45 285 PRO A O 1
ATOM 2244 N N . PRO A 1 286 ? -9.053 -12.087 -13.548 1.00 34.06 286 PRO A N 1
ATOM 2245 C CA . PRO A 1 286 ? -9.492 -10.809 -14.086 1.00 34.06 286 PRO A CA 1
ATOM 2246 C C . PRO A 1 286 ? -10.927 -10.970 -14.596 1.00 34.06 286 PRO A C 1
ATOM 2248 O O . PRO A 1 286 ? -11.231 -11.921 -15.322 1.00 34.06 286 PRO A O 1
ATOM 2251 N N . ALA A 1 287 ? -11.807 -10.055 -14.182 1.00 32.06 287 ALA A N 1
ATOM 2252 C CA . ALA A 1 287 ? -13.188 -9.994 -14.634 1.00 32.06 287 ALA A CA 1
ATOM 2253 C C . ALA A 1 287 ? -13.241 -10.154 -16.16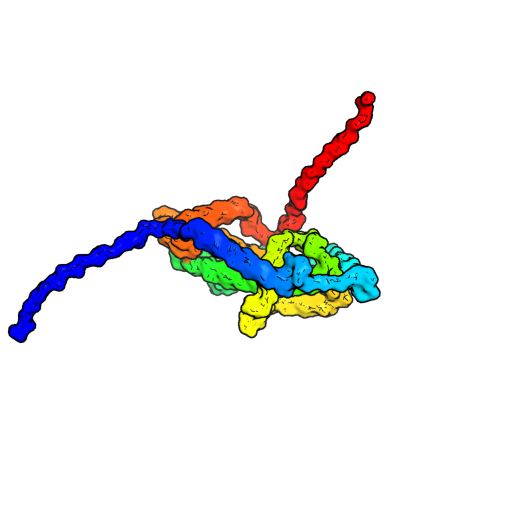0 1.00 32.06 287 ALA A C 1
ATOM 2255 O O . ALA A 1 287 ? -12.555 -9.448 -16.902 1.00 32.06 287 ALA A O 1
ATOM 2256 N N . SER A 1 288 ? -14.011 -11.139 -16.615 1.00 29.66 288 SER A N 1
ATOM 2257 C CA . SER A 1 288 ? -14.120 -11.508 -18.018 1.00 29.66 288 SER A CA 1
ATOM 2258 C C . SER A 1 288 ? -14.557 -10.300 -18.843 1.00 29.66 288 SER A C 1
ATOM 2260 O O . SER A 1 288 ? -15.646 -9.763 -18.653 1.00 29.66 288 SER A O 1
ATOM 2262 N N . VAL A 1 289 ? -13.708 -9.876 -19.779 1.00 31.61 289 VAL A N 1
ATOM 2263 C CA . VAL A 1 289 ? -14.102 -8.943 -20.833 1.00 31.61 289 VAL A CA 1
ATOM 2264 C C . VAL A 1 289 ? -15.113 -9.672 -21.710 1.00 31.61 289 VAL A C 1
ATOM 2266 O O . VAL A 1 289 ? -14.754 -10.582 -22.459 1.00 31.61 289 VAL A O 1
ATOM 2269 N N . THR A 1 290 ? -16.382 -9.283 -21.598 1.00 29.83 290 THR A N 1
ATOM 2270 C CA . THR A 1 290 ? -17.454 -9.689 -22.507 1.00 29.83 290 THR A CA 1
ATOM 2271 C C . THR A 1 290 ? -17.030 -9.352 -23.930 1.00 29.83 290 THR A C 1
ATOM 2273 O O . THR A 1 290 ? -17.045 -8.198 -24.357 1.00 29.83 290 THR A O 1
ATOM 2276 N N . THR A 1 291 ? -16.604 -10.368 -24.671 1.00 30.27 291 THR A N 1
ATOM 2277 C CA . THR A 1 291 ? -16.274 -10.244 -26.084 1.00 30.27 291 THR A CA 1
ATOM 2278 C C . THR A 1 291 ? -17.598 -10.092 -26.826 1.00 30.27 291 THR A C 1
ATOM 2280 O O . THR A 1 291 ? -18.358 -11.050 -26.955 1.00 30.27 291 THR A O 1
ATOM 2283 N N . MET A 1 292 ? -17.919 -8.877 -27.282 1.00 31.50 292 MET A N 1
ATOM 2284 C CA . MET A 1 292 ? -19.008 -8.688 -28.237 1.00 31.50 292 MET A CA 1
ATOM 2285 C C . MET A 1 292 ? -18.633 -9.406 -29.532 1.00 31.50 292 MET A C 1
ATOM 2287 O O . MET A 1 292 ? -17.795 -8.948 -30.309 1.00 31.50 292 MET A O 1
ATOM 2291 N N . SER A 1 293 ? -19.260 -10.559 -29.737 1.00 30.30 293 SER A N 1
ATOM 2292 C CA . SER A 1 293 ? -19.226 -11.303 -30.985 1.00 30.30 293 SER A CA 1
ATOM 2293 C C . SER A 1 293 ? -19.867 -10.450 -32.084 1.00 30.30 293 SER A C 1
ATOM 2295 O O . SER A 1 293 ? -21.070 -10.191 -32.063 1.00 30.30 293 SER A O 1
ATOM 2297 N N . LYS A 1 294 ? -19.063 -9.978 -33.044 1.00 33.97 294 LYS A N 1
ATOM 2298 C CA . LYS A 1 294 ? -19.574 -9.481 -34.326 1.00 33.97 294 LYS A CA 1
ATOM 2299 C C . LYS A 1 294 ? -20.051 -10.694 -35.117 1.00 33.97 294 LYS A C 1
ATOM 2301 O O . LYS A 1 294 ? -19.247 -11.413 -35.705 1.00 33.97 294 LYS A O 1
ATOM 2306 N N . SER A 1 295 ? -21.361 -10.910 -35.131 1.00 35.69 295 SER A N 1
ATOM 2307 C CA . SER A 1 295 ? -22.004 -11.841 -36.049 1.00 35.69 295 SER A CA 1
ATOM 2308 C C . SER A 1 295 ? -21.756 -11.387 -37.487 1.00 35.69 295 SER A C 1
ATOM 2310 O O . SER A 1 295 ? -22.210 -10.319 -37.905 1.00 35.69 295 SER A O 1
ATOM 2312 N N . ALA A 1 296 ? -21.042 -12.213 -38.244 1.00 39.19 296 ALA A N 1
ATOM 2313 C CA . ALA A 1 296 ? -21.041 -12.167 -39.693 1.00 39.19 296 ALA A CA 1
ATOM 2314 C C . ALA A 1 296 ? -22.451 -12.517 -40.195 1.00 39.19 296 ALA A C 1
ATOM 2316 O O . ALA A 1 296 ? -22.937 -13.621 -39.969 1.00 39.19 296 ALA A O 1
ATOM 2317 N N . GLY A 1 297 ? -23.103 -11.569 -40.865 1.00 31.25 297 GLY A N 1
ATOM 2318 C CA . GLY A 1 297 ? -24.328 -11.795 -41.622 1.00 31.25 297 GLY A CA 1
ATOM 2319 C C . GLY A 1 297 ? -24.050 -11.551 -43.098 1.00 31.25 297 GLY A C 1
ATOM 2320 O O . GLY A 1 297 ? -24.003 -10.405 -43.535 1.00 31.25 297 GLY A O 1
ATOM 2321 N N . ARG A 1 298 ? -23.842 -12.630 -43.856 1.00 31.45 298 ARG A N 1
ATOM 2322 C CA . ARG A 1 298 ? -23.881 -12.646 -45.320 1.00 31.45 298 ARG A CA 1
ATOM 2323 C C . ARG A 1 298 ? -24.899 -13.706 -45.726 1.00 31.45 298 ARG A C 1
ATOM 2325 O O . ARG A 1 298 ? -24.635 -14.878 -45.489 1.00 31.45 298 ARG A O 1
ATOM 2332 N N . ALA A 1 299 ? -26.020 -13.267 -46.296 1.00 35.06 299 ALA A N 1
ATOM 2333 C CA . ALA A 1 299 ? -26.812 -13.911 -47.354 1.00 35.06 299 ALA A CA 1
ATOM 2334 C C . ALA A 1 299 ? -28.242 -13.350 -47.327 1.00 35.06 299 ALA A C 1
ATOM 2336 O O . ALA A 1 299 ? -29.015 -13.690 -46.438 1.00 35.06 299 ALA A O 1
ATOM 2337 N N . THR A 1 300 ? -28.558 -12.469 -48.274 1.00 43.75 300 THR A N 1
ATOM 2338 C CA . THR A 1 300 ? -29.389 -12.762 -49.459 1.00 43.75 300 THR A CA 1
ATOM 2339 C C . THR A 1 300 ? -29.118 -11.679 -50.485 1.00 43.75 300 THR A C 1
ATOM 2341 O O . THR A 1 300 ? -29.148 -10.498 -50.074 1.00 43.75 300 THR A O 1
#